Protein AF-A0A5A7PZX2-F1 (afdb_monomer_lite)

InterPro domains:
  IPR003137 PA domain [PF02225] (35-106)
  IPR056858 Vacuolar sorting receptor, thioredoxin-like domain [PF25011] (133-239)

pLDDT: mean 77.25, std 21.32, range [24.25, 95.56]

Radius of gyration: 31.01 Å; chains: 1; bounding box: 91×62×78 Å

Structure (mmCIF, N/CA/C/O backbone):
data_AF-A0A5A7PZX2-F1
#
_entry.id   AF-A0A5A7PZX2-F1
#
loop_
_atom_site.group_PDB
_atom_site.id
_atom_site.type_symbol
_atom_site.label_atom_id
_atom_site.label_alt_id
_atom_site.label_comp_id
_atom_site.label_asym_id
_atom_site.label_entity_id
_atom_site.label_seq_id
_atom_site.pdbx_PDB_ins_code
_atom_site.Cartn_x
_atom_site.Cartn_y
_atom_site.Cartn_z
_atom_site.occupancy
_atom_site.B_iso_or_equiv
_atom_site.auth_seq_id
_atom_site.auth_comp_id
_atom_site.auth_asym_id
_atom_site.auth_atom_id
_atom_site.pdbx_PDB_model_num
ATOM 1 N N . MET A 1 1 ? -73.203 38.432 24.930 1.00 37.66 1 MET A N 1
ATOM 2 C CA . MET A 1 1 ? -72.183 37.990 23.952 1.00 37.66 1 MET A CA 1
ATOM 3 C C . MET A 1 1 ? -71.083 39.036 23.988 1.00 37.66 1 MET A C 1
ATOM 5 O O . MET A 1 1 ? -70.994 39.853 23.085 1.00 37.66 1 MET A O 1
ATOM 9 N N . SER A 1 2 ? -70.371 39.097 25.114 1.00 25.11 2 SER A N 1
ATOM 10 C CA . SER A 1 2 ? -69.568 40.259 25.510 1.00 25.11 2 SER A CA 1
ATOM 11 C C . SER A 1 2 ? -68.975 40.026 26.907 1.00 25.11 2 SER A C 1
ATOM 13 O O . SER A 1 2 ? -69.656 39.471 27.764 1.00 25.11 2 SER A O 1
ATOM 15 N N . GLU A 1 3 ? -67.714 40.423 27.062 1.00 24.25 3 GLU A N 1
ATOM 16 C CA . GLU A 1 3 ? -67.128 41.196 28.175 1.00 24.25 3 GLU A CA 1
ATOM 17 C C . GLU A 1 3 ? -67.447 40.856 29.651 1.00 24.25 3 GLU A C 1
ATOM 19 O O . GLU A 1 3 ? -68.551 41.043 30.145 1.00 24.25 3 GLU A O 1
ATOM 24 N N . LEU A 1 4 ? -66.375 40.443 30.346 1.00 25.72 4 LEU A N 1
ATOM 25 C CA . LEU A 1 4 ? -65.778 41.089 31.533 1.00 25.72 4 LEU A CA 1
ATOM 26 C C . LEU A 1 4 ? -66.684 41.694 32.625 1.00 25.72 4 LEU A C 1
ATOM 28 O O . LEU A 1 4 ? -67.274 42.749 32.427 1.00 25.72 4 LEU A O 1
ATOM 32 N N . GLU A 1 5 ? -66.501 41.203 33.859 1.00 25.52 5 GLU A N 1
ATOM 33 C CA . GLU A 1 5 ? -66.220 42.087 35.003 1.00 25.52 5 GLU A CA 1
ATOM 34 C C . GLU A 1 5 ? -65.327 41.404 36.074 1.00 25.52 5 GLU A C 1
ATOM 36 O O . GLU A 1 5 ? -65.143 40.189 36.067 1.00 25.52 5 GLU A O 1
ATOM 41 N N . SER A 1 6 ? -64.715 42.229 36.934 1.00 27.00 6 SER A N 1
ATOM 42 C CA . SER A 1 6 ? -63.762 41.995 38.055 1.00 27.00 6 SER A CA 1
ATOM 43 C C . SER A 1 6 ? -63.852 40.689 38.888 1.00 27.00 6 SER A C 1
ATOM 45 O O . SER A 1 6 ? -64.931 40.139 39.051 1.00 27.00 6 SER A O 1
ATOM 47 N N . GLY A 1 7 ? -62.813 40.184 39.583 1.00 28.12 7 GLY A N 1
ATOM 48 C CA . GLY A 1 7 ? -61.411 40.620 39.753 1.00 28.12 7 GLY A CA 1
ATOM 49 C C . GLY A 1 7 ? -60.994 40.924 41.213 1.00 28.12 7 GLY A C 1
ATOM 50 O O . GLY A 1 7 ? -61.415 41.949 41.738 1.00 28.12 7 GLY A O 1
ATOM 51 N N . GLN A 1 8 ? -60.105 40.124 41.846 1.00 26.67 8 GLN A N 1
ATOM 52 C CA . GLN A 1 8 ? -59.367 40.528 43.073 1.00 26.67 8 GLN A CA 1
ATOM 53 C C . GLN A 1 8 ? -58.081 39.689 43.380 1.00 26.67 8 GLN A C 1
ATOM 55 O O . GLN A 1 8 ? -58.191 38.525 43.731 1.00 26.67 8 GLN A O 1
ATOM 60 N N . VAL A 1 9 ? -56.883 40.314 43.270 1.00 29.16 9 VAL A N 1
ATOM 61 C CA . VAL A 1 9 ? -55.732 40.353 44.244 1.00 29.16 9 VAL A CA 1
ATOM 62 C C . VAL A 1 9 ? -55.195 39.005 44.838 1.00 29.16 9 VAL A C 1
ATOM 64 O O . VAL A 1 9 ? -55.965 38.267 45.428 1.00 29.16 9 VAL A O 1
ATOM 67 N N . ARG A 1 10 ? -53.891 38.618 44.862 1.00 29.16 10 ARG A N 1
ATOM 68 C CA . ARG A 1 10 ? -52.583 39.342 44.960 1.00 29.16 10 ARG A CA 1
ATOM 69 C C . ARG A 1 10 ? -51.352 38.444 44.635 1.00 29.16 10 ARG A C 1
ATOM 71 O O . ARG A 1 10 ? -51.430 37.244 44.844 1.00 29.16 10 ARG A O 1
ATOM 78 N N . SER A 1 11 ? -50.186 39.082 44.404 1.00 26.56 11 SER A N 1
ATOM 79 C CA . SER A 1 11 ? -48.795 38.602 44.676 1.00 26.56 11 SER A CA 1
ATOM 80 C C . SER A 1 11 ? -48.165 37.523 43.756 1.00 26.56 11 SER A C 1
ATOM 82 O O . SER A 1 11 ? -48.741 36.459 43.601 1.00 26.56 11 SER A O 1
ATOM 84 N N . SER A 1 12 ? -46.943 37.661 43.200 1.00 29.00 12 SER A N 1
ATOM 85 C CA . SER A 1 12 ? -46.009 38.810 43.113 1.00 29.00 12 SER A CA 1
ATOM 86 C C . SER A 1 12 ? -45.053 38.714 41.898 1.00 29.00 12 SER A C 1
ATOM 88 O O . SER A 1 12 ? -44.738 37.633 41.415 1.00 29.00 12 SER A O 1
ATOM 90 N N . LEU A 1 13 ? -44.609 39.894 41.451 1.00 30.62 13 LEU A N 1
ATOM 91 C CA . LEU A 1 13 ? -43.606 40.256 40.424 1.00 30.62 13 LEU A CA 1
ATOM 92 C C . LEU A 1 13 ? -42.159 39.777 40.738 1.00 30.62 13 LEU A C 1
ATOM 94 O O . LEU A 1 13 ? -41.904 39.443 41.888 1.00 30.62 13 LEU A O 1
ATOM 98 N N . PHE A 1 14 ? 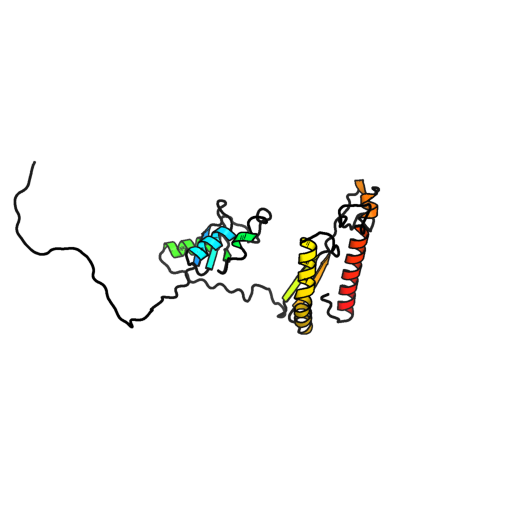-41.121 39.843 39.873 1.00 28.41 14 PHE A N 1
ATOM 99 C CA . PHE A 1 14 ? -40.920 39.846 38.396 1.00 28.41 14 PHE A CA 1
ATOM 100 C C . PHE A 1 14 ? -39.383 39.724 38.123 1.00 28.41 14 PHE A C 1
ATOM 102 O O . PHE A 1 14 ? -38.585 40.131 38.957 1.00 28.41 14 PHE A O 1
ATOM 109 N N . PHE A 1 15 ? -38.992 39.193 36.958 1.00 29.08 15 PHE A N 1
ATOM 110 C CA . PHE A 1 15 ? -37.748 39.390 36.163 1.00 29.08 15 PHE A CA 1
ATOM 111 C C . PHE A 1 15 ? -36.411 39.991 36.720 1.00 29.08 15 PHE A C 1
ATOM 113 O O . PHE A 1 15 ? -36.333 41.160 37.069 1.00 29.08 15 PHE A O 1
ATOM 120 N N . PHE A 1 16 ? -35.330 39.215 36.490 1.00 29.58 16 PHE A N 1
ATOM 121 C CA . PHE A 1 16 ? -34.058 39.529 35.771 1.00 29.58 16 PHE A CA 1
ATOM 122 C C . PHE A 1 16 ? -32.955 40.514 36.283 1.00 29.58 16 PHE A C 1
ATOM 124 O O . PHE A 1 16 ? -33.168 41.704 36.467 1.00 29.58 16 PHE A O 1
ATOM 131 N N . LEU A 1 17 ? -31.715 39.977 36.201 1.00 32.66 17 LEU A N 1
ATOM 132 C CA . LEU A 1 17 ? -30.392 40.569 35.855 1.00 32.66 17 LEU A CA 1
ATOM 133 C C . LEU A 1 17 ? -29.389 41.081 36.923 1.00 32.66 17 LEU A C 1
ATOM 135 O O . LEU A 1 17 ? -29.525 42.149 37.502 1.00 32.66 17 LEU A O 1
ATOM 139 N N . LEU A 1 18 ? -28.265 40.341 36.954 1.00 34.06 18 LEU A N 1
ATOM 140 C CA . LEU A 1 18 ? -26.851 40.755 37.058 1.00 34.06 18 LEU A CA 1
ATOM 141 C C . LEU A 1 18 ? -26.364 41.604 38.250 1.00 34.06 18 LEU A C 1
ATOM 143 O O . LEU A 1 18 ? -26.519 42.822 38.284 1.00 34.06 18 LEU A O 1
ATOM 147 N N . ASN A 1 19 ? -25.475 40.996 39.046 1.00 28.84 19 ASN A N 1
ATOM 148 C CA . ASN A 1 19 ? -24.081 41.459 39.065 1.00 28.84 19 ASN A CA 1
ATOM 149 C C . ASN A 1 19 ? -23.081 40.338 39.404 1.00 28.84 19 ASN A C 1
ATOM 151 O O . ASN A 1 19 ? -23.441 39.311 39.975 1.00 28.84 19 ASN A O 1
ATOM 155 N N . VAL A 1 20 ? -21.835 40.535 38.976 1.00 32.62 20 VAL A N 1
ATOM 156 C CA . VAL A 1 20 ? -20.723 39.567 39.002 1.00 32.62 20 VAL A CA 1
ATOM 157 C C . VAL A 1 20 ? -19.818 39.849 40.212 1.00 32.62 20 VAL A C 1
ATOM 159 O O . VAL A 1 20 ? -19.733 41.007 40.609 1.00 32.62 20 VAL A O 1
ATOM 162 N N . ILE A 1 21 ? -19.113 38.827 40.738 1.00 34.25 21 ILE A N 1
ATOM 163 C CA . ILE A 1 21 ? -17.643 38.784 41.009 1.00 34.25 21 ILE A CA 1
ATOM 164 C C . ILE A 1 21 ? -17.283 37.738 42.097 1.00 34.25 21 ILE A C 1
ATOM 166 O O . ILE A 1 21 ? -17.541 37.974 43.267 1.00 34.25 21 ILE A O 1
ATOM 170 N N . THR A 1 22 ? -16.639 36.629 41.663 1.00 30.77 22 THR A N 1
ATOM 171 C CA . THR A 1 22 ? -15.593 35.783 42.337 1.00 30.77 22 THR A CA 1
ATOM 172 C C . THR A 1 22 ? -15.823 35.247 43.770 1.00 30.77 22 THR A C 1
ATOM 174 O O . THR A 1 22 ? -16.344 35.961 44.607 1.00 30.77 22 THR A O 1
ATOM 177 N N . LEU A 1 23 ? -15.364 34.082 44.248 1.00 29.94 23 LEU A N 1
ATOM 178 C CA . LEU A 1 23 ? -14.567 32.905 43.815 1.00 29.94 23 LEU A CA 1
ATOM 179 C C . LEU A 1 23 ? -14.764 31.844 44.958 1.00 29.94 23 LEU A C 1
ATOM 181 O O . LEU A 1 23 ? -15.243 32.223 46.024 1.00 29.94 23 LEU A O 1
ATOM 185 N N . TRP A 1 24 ? -14.455 30.540 44.902 1.00 27.14 24 TRP A N 1
ATOM 186 C CA . TRP A 1 24 ? -13.773 29.664 43.932 1.00 27.14 24 TRP A CA 1
ATOM 187 C C . TRP A 1 24 ? -14.418 28.246 43.972 1.00 27.14 24 TRP A C 1
ATOM 189 O O . TRP A 1 24 ? -15.634 28.144 44.070 1.00 27.14 24 TRP A O 1
ATOM 199 N N . GLU A 1 25 ? -13.613 27.179 43.869 1.00 33.69 25 GLU A N 1
ATOM 200 C CA . GLU A 1 25 ? -13.851 25.775 44.278 1.00 33.69 25 GLU A CA 1
ATOM 201 C C . GLU A 1 25 ? -15.304 25.248 44.339 1.00 33.69 25 GLU A C 1
ATOM 203 O O . GLU A 1 25 ? -15.881 25.042 45.406 1.00 33.69 25 GLU A O 1
ATOM 208 N N . ALA A 1 26 ? -15.846 24.876 43.176 1.00 33.03 26 ALA A N 1
ATOM 209 C CA . ALA A 1 26 ? -16.931 23.900 43.083 1.00 33.03 26 ALA A CA 1
ATOM 210 C C . ALA A 1 26 ? -16.746 23.006 41.845 1.00 33.03 26 ALA A C 1
ATOM 212 O O . ALA A 1 26 ? -17.089 23.389 40.731 1.00 33.03 26 ALA A O 1
ATOM 213 N N . ASN A 1 27 ? -16.158 21.828 42.074 1.00 33.06 27 ASN A N 1
ATOM 214 C CA . ASN A 1 27 ? -16.134 20.625 41.233 1.00 33.06 27 ASN A CA 1
ATOM 215 C C . ASN A 1 27 ? -16.501 20.772 39.744 1.00 33.06 27 ASN A C 1
ATOM 217 O O . ASN A 1 27 ? -17.670 20.743 39.358 1.00 33.06 27 ASN A O 1
ATOM 221 N N . PHE A 1 28 ? -15.466 20.718 38.902 1.00 34.22 28 PHE A N 1
ATOM 222 C CA . PHE A 1 28 ? -15.562 20.293 37.506 1.00 34.22 28 PHE A CA 1
ATOM 223 C C . PHE A 1 28 ? -16.027 18.819 37.441 1.00 34.22 28 PHE A C 1
ATOM 225 O O . PHE A 1 28 ? -15.230 17.909 37.213 1.00 34.22 28 PHE A O 1
ATOM 232 N N . LEU A 1 29 ? -17.329 18.558 37.615 1.00 33.66 29 LEU A N 1
ATOM 233 C CA . LEU A 1 29 ? -17.936 17.323 37.111 1.00 33.66 29 LEU A CA 1
ATOM 234 C C . LEU A 1 29 ? -18.083 17.459 35.591 1.00 33.66 29 LEU A C 1
ATOM 236 O O . LEU A 1 29 ? -19.166 17.667 35.046 1.00 33.66 29 LEU A O 1
ATOM 240 N N . CYS A 1 30 ? -16.945 17.367 34.903 1.00 34.25 30 CYS A N 1
ATOM 241 C CA . CYS A 1 30 ? -16.930 17.116 33.475 1.00 34.25 30 CYS A CA 1
ATOM 242 C C . CYS A 1 30 ? -17.472 15.696 33.286 1.00 34.25 30 CYS A C 1
ATOM 244 O O . CYS A 1 30 ? -16.754 14.718 33.505 1.00 34.25 30 CYS A O 1
ATOM 246 N N . PHE A 1 31 ? -18.760 15.570 32.962 1.00 35.12 31 PHE A N 1
ATOM 247 C CA . PHE A 1 31 ? -19.332 14.293 32.559 1.00 35.12 31 PHE A CA 1
ATOM 248 C C . PHE A 1 31 ? -18.652 13.874 31.252 1.00 35.12 31 PHE A C 1
ATOM 250 O O . PHE A 1 31 ? -18.997 14.365 30.181 1.00 35.12 31 PHE A O 1
ATOM 257 N N . LEU A 1 32 ? -17.665 12.980 31.358 1.00 43.47 32 LEU A N 1
ATOM 258 C CA . LEU A 1 32 ? -16.959 12.352 30.238 1.00 43.47 32 LEU A CA 1
ATOM 259 C C . LEU A 1 32 ? -17.880 11.350 29.521 1.00 43.47 32 LEU A C 1
ATOM 261 O O . LEU A 1 32 ? -17.627 10.146 29.504 1.00 43.47 32 LEU A O 1
ATOM 265 N N . VAL A 1 33 ? -18.978 11.845 28.948 1.00 56.38 33 VAL A N 1
ATOM 266 C CA . VAL A 1 33 ? -19.788 11.081 28.001 1.00 56.38 33 VAL A CA 1
ATOM 267 C C . VAL A 1 33 ? -19.120 11.227 26.640 1.00 56.38 33 VAL A C 1
ATOM 269 O O . VAL A 1 33 ? -19.240 12.249 25.971 1.00 56.38 33 VAL A O 1
ATOM 272 N N . ASN A 1 34 ? -18.368 10.202 26.248 1.00 76.62 34 ASN A N 1
ATOM 273 C CA . ASN A 1 34 ? -17.796 10.106 24.910 1.00 76.62 34 ASN A CA 1
ATOM 274 C C . ASN A 1 34 ? -18.919 9.779 23.915 1.00 76.62 34 ASN A C 1
ATOM 276 O O . ASN A 1 34 ? -19.184 8.612 23.633 1.00 76.62 34 ASN A O 1
ATOM 280 N N . GLU A 1 35 ? -19.612 10.803 23.419 1.00 88.12 35 GLU A N 1
ATOM 281 C CA . GLU A 1 35 ? -20.719 10.635 22.475 1.00 88.12 35 GLU A CA 1
ATOM 282 C C . GLU A 1 35 ? -20.211 10.252 21.077 1.00 88.12 35 GLU A C 1
ATOM 284 O O . GLU A 1 35 ? -19.272 10.851 20.546 1.00 88.12 35 GLU A O 1
ATOM 289 N N . PHE A 1 36 ? -20.827 9.233 20.473 1.00 91.94 36 PHE A N 1
ATOM 290 C CA . PHE A 1 36 ? -20.499 8.766 19.125 1.00 91.94 36 PHE A CA 1
ATOM 291 C C . PHE A 1 36 ? -21.529 9.307 18.129 1.00 91.94 36 PHE A C 1
ATOM 293 O O . PHE A 1 36 ? -22.734 9.146 18.322 1.00 91.94 36 PHE A O 1
ATOM 300 N N . ALA A 1 37 ? -21.064 9.901 17.031 1.00 92.62 37 ALA A N 1
ATOM 301 C CA . ALA A 1 37 ? -21.937 10.370 15.962 1.00 92.62 37 ALA A CA 1
ATOM 302 C C . ALA A 1 37 ? -22.328 9.206 15.036 1.00 92.62 37 ALA A C 1
ATOM 304 O O . ALA A 1 37 ? -21.461 8.617 14.394 1.00 92.62 37 ALA A O 1
ATOM 305 N N . LEU A 1 38 ? -23.624 8.901 14.925 1.00 92.44 38 LEU A N 1
ATOM 306 C CA . LEU A 1 38 ? -24.160 7.977 13.919 1.00 92.44 38 LEU A CA 1
ATOM 307 C C . LEU A 1 38 ? -24.706 8.776 12.730 1.00 92.44 38 LEU A C 1
ATOM 309 O O . LEU A 1 38 ? -25.660 9.536 12.884 1.00 92.44 38 LEU A O 1
ATOM 313 N N . ILE A 1 39 ? -24.103 8.614 11.552 1.00 91.44 39 ILE A N 1
ATOM 314 C CA . ILE A 1 39 ? -24.413 9.390 10.340 1.00 91.44 39 ILE A CA 1
ATOM 315 C C . ILE A 1 39 ? -24.658 8.431 9.170 1.00 91.44 39 ILE A C 1
ATOM 317 O O . ILE A 1 39 ? -23.989 7.413 9.061 1.00 91.44 39 ILE A O 1
ATOM 321 N N . ASP A 1 40 ? -25.592 8.738 8.272 1.00 90.19 40 ASP A N 1
ATOM 322 C CA . ASP A 1 40 ? -25.826 7.914 7.080 1.00 90.19 40 ASP A CA 1
ATOM 323 C C . ASP A 1 40 ? -24.822 8.194 5.951 1.00 90.19 40 ASP A C 1
ATOM 325 O O . ASP A 1 40 ? -24.361 9.326 5.749 1.00 90.19 40 ASP A O 1
ATOM 329 N N . ARG A 1 41 ? -24.500 7.150 5.179 1.00 84.25 41 ARG A N 1
ATOM 330 C CA . ARG A 1 41 ? -23.532 7.185 4.072 1.00 84.25 41 ARG A CA 1
ATOM 331 C C . ARG A 1 41 ? -23.894 8.172 2.960 1.00 84.25 41 ARG A C 1
ATOM 333 O O . ARG A 1 41 ? -22.962 8.619 2.307 1.00 84.25 41 ARG A O 1
ATOM 340 N N . SER A 1 42 ? -25.178 8.534 2.818 1.00 76.44 42 SER A N 1
ATOM 341 C CA . SER A 1 42 ? -25.826 9.301 1.728 1.00 76.44 42 SER A CA 1
ATOM 342 C C . SER A 1 42 ? -24.912 10.098 0.783 1.00 76.44 42 SER A C 1
ATOM 344 O O . SER A 1 42 ? -24.014 10.830 1.213 1.00 76.44 42 SER A O 1
ATOM 346 N N . ALA A 1 43 ? -25.224 10.007 -0.515 1.00 66.50 43 ALA A N 1
ATOM 347 C CA . ALA A 1 43 ? -24.446 10.522 -1.649 1.00 66.50 43 ALA A CA 1
ATOM 348 C C . ALA A 1 43 ? -24.166 12.044 -1.664 1.00 66.50 43 ALA A C 1
ATOM 350 O O . ALA A 1 43 ? -23.501 12.534 -2.572 1.00 66.50 43 ALA A O 1
ATOM 351 N N . ASP A 1 44 ? -24.652 12.794 -0.676 1.00 70.44 44 ASP A N 1
ATOM 352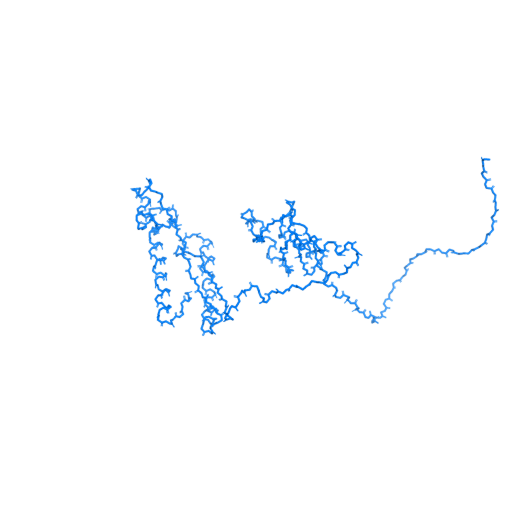 C CA . ASP A 1 44 ? -24.556 14.253 -0.598 1.00 70.44 44 ASP A CA 1
ATOM 353 C C . ASP A 1 44 ? -23.200 14.754 -0.058 1.00 70.44 44 ASP A C 1
ATOM 355 O O . ASP A 1 44 ? -22.876 15.933 -0.208 1.00 70.44 44 ASP A O 1
ATOM 359 N N . CYS A 1 45 ? -22.406 13.902 0.610 1.00 75.50 45 CYS A N 1
ATOM 360 C CA . CYS A 1 45 ? -21.089 14.289 1.134 1.00 75.50 45 CYS A CA 1
ATOM 361 C C . CYS A 1 45 ? -20.120 13.116 1.380 1.00 75.50 45 CYS A C 1
ATOM 363 O O . CYS A 1 45 ? -20.525 12.001 1.697 1.00 75.50 45 CYS A O 1
ATOM 365 N N . TYR A 1 46 ? -18.816 13.396 1.283 1.00 78.56 46 TYR A N 1
ATOM 366 C CA . TYR A 1 46 ? -17.727 12.420 1.440 1.00 78.56 46 TYR A CA 1
ATOM 367 C C . TYR A 1 46 ? -17.534 11.944 2.890 1.00 78.56 46 TYR A C 1
ATOM 369 O O . TYR A 1 46 ? -17.761 12.702 3.837 1.00 78.56 46 TYR A O 1
ATOM 377 N N . PHE A 1 47 ? -17.023 10.720 3.072 1.00 81.94 47 PHE A N 1
ATOM 378 C CA . PHE A 1 47 ? -16.769 10.120 4.391 1.00 81.94 47 PHE A CA 1
ATOM 379 C C . PHE A 1 47 ? -15.867 10.995 5.281 1.00 81.94 47 PHE A C 1
ATOM 381 O O . PHE A 1 47 ? -16.214 11.306 6.422 1.00 81.94 47 PHE A O 1
ATOM 388 N N . THR A 1 48 ? -14.742 11.465 4.738 1.00 82.75 48 THR A N 1
ATOM 389 C CA . THR A 1 48 ? -13.773 12.321 5.447 1.00 82.75 48 THR A CA 1
ATOM 390 C C . THR A 1 48 ? -14.380 13.657 5.887 1.00 82.75 48 THR A C 1
ATOM 392 O O . THR A 1 48 ? -14.079 14.148 6.974 1.00 82.75 48 THR A O 1
ATOM 395 N N . LEU A 1 49 ? -15.305 14.219 5.102 1.00 85.06 49 LEU A N 1
ATOM 396 C CA . LEU A 1 49 ? -16.034 15.436 5.462 1.00 85.06 49 LEU A CA 1
ATOM 397 C C . LEU A 1 49 ? -17.057 15.183 6.585 1.00 85.06 49 LEU A C 1
ATOM 399 O O . LEU A 1 49 ? -17.184 16.019 7.481 1.00 85.06 49 LEU A O 1
ATOM 403 N N . LYS A 1 50 ? -17.748 14.031 6.583 1.00 87.62 50 LYS A N 1
ATOM 404 C CA . LYS A 1 50 ? -18.627 13.615 7.695 1.00 87.62 50 LYS A CA 1
ATOM 405 C C . LYS A 1 50 ? -17.815 13.491 8.995 1.00 87.62 50 LYS A C 1
ATOM 407 O O . LYS A 1 50 ? -18.206 14.076 10.004 1.00 87.62 50 LYS A O 1
ATOM 412 N N . ALA A 1 51 ? -16.654 12.828 8.953 1.00 88.88 51 ALA A N 1
ATOM 413 C CA . ALA A 1 51 ? -15.755 12.675 10.101 1.00 88.88 51 ALA A CA 1
ATOM 414 C C . ALA A 1 51 ? -15.203 14.017 10.619 1.00 88.88 51 ALA A C 1
ATOM 416 O O . ALA A 1 51 ? -15.282 14.299 11.815 1.00 88.88 51 ALA A O 1
ATOM 417 N N . TRP A 1 52 ? -14.735 14.895 9.726 1.00 88.94 52 TRP A N 1
ATOM 418 C CA . TRP A 1 52 ? -14.281 16.242 10.085 1.00 88.94 52 TRP A CA 1
ATOM 419 C C . TRP A 1 52 ? -15.379 17.079 10.760 1.00 88.94 52 TRP A C 1
ATOM 421 O O . TRP A 1 52 ? -15.133 17.751 11.763 1.00 88.94 52 TRP A O 1
ATOM 431 N N . ASN A 1 53 ? -16.610 17.023 10.245 1.00 89.31 53 ASN A N 1
ATOM 432 C CA . ASN A 1 53 ? -17.736 17.749 10.829 1.00 89.31 53 ASN A CA 1
ATOM 433 C C . ASN A 1 53 ? -18.163 17.165 12.186 1.00 89.31 53 ASN A C 1
ATOM 435 O O . ASN A 1 53 ? -18.425 17.937 13.106 1.00 89.31 53 ASN A O 1
ATOM 439 N N . ALA A 1 54 ? -18.169 15.836 12.345 1.00 90.69 54 ALA A N 1
ATOM 440 C CA . ALA A 1 54 ? -18.440 15.178 13.626 1.00 90.69 54 ALA A CA 1
ATOM 441 C C . ALA A 1 54 ? -17.397 15.554 14.695 1.00 90.69 54 ALA A C 1
ATOM 443 O O . ALA A 1 54 ? -17.761 15.926 15.810 1.00 90.69 54 ALA A O 1
ATOM 444 N N . GLN A 1 55 ? -16.110 15.570 14.333 1.00 92.56 55 GLN A N 1
ATOM 445 C CA . GLN A 1 55 ? -15.026 16.023 15.209 1.00 92.56 55 GLN A CA 1
ATOM 446 C C . GLN A 1 55 ? -15.202 17.486 15.633 1.00 92.56 55 GLN A C 1
ATOM 448 O O . GLN A 1 55 ? -15.066 17.818 16.808 1.00 92.56 55 GLN A O 1
ATOM 453 N N . ARG A 1 56 ? -15.556 18.377 14.695 1.00 90.69 56 ARG A N 1
ATOM 454 C CA . ARG A 1 56 ? -15.835 19.791 15.004 1.00 90.69 56 ARG A CA 1
ATOM 455 C C . ARG A 1 56 ? -17.092 20.002 15.850 1.00 90.69 56 ARG A C 1
ATOM 457 O O . ARG A 1 56 ? -17.191 21.039 16.499 1.00 90.69 56 ARG A O 1
ATOM 464 N N . ALA A 1 57 ? -18.021 19.048 15.849 1.00 91.06 57 ALA A N 1
ATOM 465 C CA . ALA A 1 57 ? -19.185 19.025 16.732 1.00 91.06 57 ALA A CA 1
ATOM 466 C C . ALA A 1 57 ? -18.881 18.447 18.131 1.00 91.06 57 ALA A C 1
ATOM 468 O O . ALA A 1 57 ? -19.749 18.495 18.996 1.00 91.06 57 ALA A O 1
ATOM 469 N N . GLY A 1 58 ? -17.665 17.936 18.370 1.00 91.19 58 GLY A N 1
ATOM 470 C CA . GLY A 1 58 ? -17.244 17.378 19.658 1.00 91.19 58 GLY A CA 1
ATOM 471 C C . GLY A 1 58 ? -17.505 15.879 19.837 1.00 91.19 58 GLY A C 1
ATOM 472 O O . GLY A 1 58 ? -17.353 15.381 20.949 1.00 91.19 58 GLY A O 1
ATOM 473 N N . ALA A 1 59 ? -17.873 15.150 18.776 1.00 93.19 59 ALA A N 1
ATOM 474 C CA . ALA A 1 59 ? -18.044 13.700 18.851 1.00 93.19 59 ALA A CA 1
ATOM 475 C C . ALA A 1 59 ? -16.708 12.998 19.153 1.00 93.19 59 ALA A C 1
ATOM 477 O O . ALA A 1 59 ? -15.677 13.341 18.576 1.00 93.19 59 ALA A O 1
ATOM 478 N N . ALA A 1 60 ? -16.734 11.980 20.013 1.00 92.94 60 ALA A N 1
ATOM 479 C CA . ALA A 1 60 ? -15.556 11.191 20.375 1.00 92.94 60 ALA A CA 1
ATOM 480 C C . ALA A 1 60 ? -15.175 10.155 19.300 1.00 92.94 60 ALA A C 1
ATOM 482 O O . ALA A 1 60 ? -14.010 9.782 19.192 1.00 92.94 60 ALA A O 1
ATOM 483 N N . ALA A 1 61 ? -16.151 9.698 18.511 1.00 92.38 61 ALA A N 1
ATOM 484 C CA . ALA A 1 61 ? -15.980 8.827 17.348 1.00 92.38 61 ALA A CA 1
ATOM 485 C C . ALA A 1 61 ? -17.151 9.014 16.366 1.00 92.38 61 ALA A C 1
ATOM 487 O O . ALA A 1 61 ? -18.199 9.555 16.732 1.00 92.38 61 ALA A O 1
ATOM 488 N N . ILE A 1 62 ? -16.994 8.540 15.128 1.00 92.69 62 ILE A N 1
ATOM 489 C CA . ILE A 1 62 ? -18.046 8.528 14.103 1.00 92.69 62 ILE A CA 1
ATOM 490 C C . ILE A 1 62 ? -18.283 7.113 13.562 1.00 92.69 62 ILE A C 1
ATOM 492 O O . ILE A 1 62 ? -17.357 6.397 13.178 1.00 92.69 62 ILE A O 1
ATOM 496 N N . LEU A 1 63 ? -19.560 6.745 13.485 1.00 92.81 63 LEU A N 1
ATOM 497 C CA . LEU A 1 63 ? -20.065 5.573 12.787 1.00 92.81 63 LEU A CA 1
ATOM 498 C C . LEU A 1 63 ? -20.845 6.045 11.562 1.00 92.81 63 LEU A C 1
ATOM 500 O O . LEU A 1 63 ? -21.861 6.730 11.696 1.00 92.81 63 LEU A O 1
ATOM 504 N N . VAL A 1 64 ? -20.393 5.669 10.371 1.00 91.88 64 VAL A N 1
ATOM 505 C CA . VAL A 1 64 ? -21.140 5.909 9.135 1.00 91.88 64 VAL A CA 1
ATOM 506 C C . VAL A 1 64 ? -21.924 4.648 8.801 1.00 91.88 64 VAL A C 1
ATOM 508 O O . VAL A 1 64 ? -21.330 3.606 8.548 1.00 91.88 64 VAL A O 1
ATOM 511 N N . ALA A 1 65 ? -23.251 4.717 8.833 1.00 91.69 65 ALA A N 1
ATOM 512 C CA . ALA A 1 65 ? -24.118 3.612 8.450 1.00 91.69 65 ALA A CA 1
ATOM 513 C C . ALA A 1 65 ? -24.299 3.572 6.933 1.00 91.69 65 ALA A C 1
ATOM 515 O O . ALA A 1 65 ? -24.651 4.580 6.320 1.00 91.69 65 ALA A O 1
ATOM 516 N N . ASP A 1 66 ? -24.069 2.405 6.337 1.00 88.88 66 ASP A N 1
ATOM 517 C CA . ASP A 1 66 ? -24.298 2.194 4.913 1.00 88.88 66 ASP A CA 1
ATOM 518 C C . ASP A 1 66 ? -25.774 2.410 4.534 1.00 88.88 66 ASP A C 1
ATOM 520 O O . ASP A 1 66 ? -26.680 2.035 5.284 1.00 88.88 66 ASP A O 1
ATOM 524 N N . ASP A 1 67 ? -26.025 3.008 3.368 1.00 86.69 67 ASP A N 1
ATOM 525 C CA . ASP A 1 67 ? -27.371 3.174 2.818 1.00 86.69 67 ASP A CA 1
ATOM 526 C C . ASP A 1 67 ? -27.820 1.946 2.002 1.00 86.69 67 ASP A C 1
ATOM 528 O O . ASP A 1 67 ? -29.016 1.784 1.730 1.00 86.69 67 ASP A O 1
ATOM 532 N N . ARG A 1 68 ? -26.890 1.033 1.688 1.00 85.69 68 ARG A N 1
ATOM 533 C CA . ARG A 1 68 ? -27.099 -0.172 0.875 1.00 85.69 68 ARG A CA 1
ATOM 534 C C . ARG A 1 68 ? -26.861 -1.459 1.663 1.00 85.69 68 ARG A C 1
ATOM 536 O O . ARG A 1 68 ? -26.141 -1.502 2.656 1.00 85.69 68 ARG A O 1
ATOM 543 N N . VAL A 1 69 ? -27.475 -2.541 1.186 1.00 86.81 69 VAL A N 1
ATOM 544 C CA . VAL A 1 69 ? -27.222 -3.909 1.665 1.00 86.81 69 VAL A CA 1
ATOM 545 C C . VAL A 1 69 ? -26.110 -4.506 0.802 1.00 86.81 69 VAL A C 1
ATOM 547 O O . VAL A 1 69 ? -26.367 -5.226 -0.161 1.00 86.81 69 VAL A O 1
ATOM 550 N N . GLU A 1 70 ? -24.867 -4.142 1.112 1.00 81.19 70 GLU A N 1
ATOM 551 C CA . GLU A 1 70 ? -23.661 -4.604 0.415 1.00 81.19 70 GLU A CA 1
ATOM 552 C C . GLU A 1 70 ? -22.559 -5.030 1.412 1.00 81.19 70 GLU A C 1
ATOM 554 O O . GLU A 1 70 ? -22.621 -4.686 2.599 1.00 81.19 70 GLU A O 1
ATOM 559 N N . PRO A 1 71 ? -21.562 -5.836 0.991 1.00 82.12 71 PRO A N 1
ATOM 560 C CA . PRO A 1 71 ? -20.356 -6.053 1.784 1.00 82.12 71 PRO A CA 1
ATOM 561 C C . PRO A 1 71 ? -19.669 -4.717 2.089 1.00 82.12 71 PRO A C 1
ATOM 563 O O . PRO A 1 71 ? -19.665 -3.826 1.245 1.00 82.12 71 PRO A O 1
ATOM 566 N N . LEU A 1 72 ? -19.056 -4.590 3.271 1.00 77.25 72 LEU A N 1
ATOM 567 C CA . LEU A 1 72 ? -18.306 -3.383 3.631 1.00 77.25 72 LEU A CA 1
ATOM 568 C C . LEU A 1 72 ? -17.184 -3.145 2.614 1.00 77.25 72 LEU A C 1
ATOM 570 O O . LEU A 1 72 ? -16.305 -3.994 2.456 1.00 77.25 72 LEU A O 1
ATOM 574 N N . ILE A 1 73 ? -17.223 -1.992 1.952 1.00 71.31 73 ILE A N 1
ATOM 575 C CA . ILE A 1 73 ? -16.168 -1.534 1.048 1.00 71.31 73 ILE A CA 1
ATOM 576 C C . ILE A 1 73 ? -15.114 -0.722 1.810 1.00 71.31 73 ILE A C 1
ATOM 578 O O . ILE A 1 73 ? -15.363 -0.220 2.909 1.00 71.31 73 ILE A O 1
ATOM 582 N N . THR A 1 74 ? -13.932 -0.561 1.216 1.00 61.06 74 THR A N 1
ATOM 583 C CA . THR A 1 74 ? -12.933 0.397 1.701 1.00 61.06 74 THR A CA 1
ATOM 584 C C . THR A 1 74 ? -13.488 1.818 1.624 1.00 61.06 74 THR A C 1
ATOM 586 O O . THR A 1 74 ? -14.147 2.186 0.655 1.00 61.06 74 THR A O 1
ATOM 589 N N . MET A 1 75 ? -13.198 2.636 2.637 1.00 58.50 75 MET A N 1
ATOM 590 C CA . MET A 1 75 ? -13.682 4.024 2.765 1.00 58.50 75 MET A CA 1
ATOM 591 C C . MET A 1 75 ? -12.916 5.017 1.865 1.00 58.50 75 MET A C 1
ATOM 593 O O . MET A 1 75 ? -12.847 6.199 2.181 1.00 58.50 75 MET A O 1
ATOM 597 N N . ASP A 1 76 ? -12.308 4.501 0.797 1.00 54.88 76 ASP A N 1
ATOM 598 C CA . ASP A 1 76 ? -11.444 5.183 -0.163 1.00 54.88 76 ASP A CA 1
ATOM 599 C C . ASP A 1 76 ? -11.964 4.826 -1.560 1.00 54.88 76 ASP A C 1
ATOM 601 O O . ASP A 1 76 ? -11.856 3.673 -2.000 1.00 54.88 76 ASP A O 1
ATOM 605 N N . THR A 1 77 ? -12.615 5.786 -2.220 1.00 52.38 77 THR A N 1
ATOM 606 C CA . THR A 1 77 ? -13.031 5.675 -3.623 1.00 52.38 77 THR A CA 1
ATOM 607 C C . THR A 1 77 ? -12.154 6.567 -4.512 1.00 52.38 77 THR A C 1
ATOM 609 O O . THR A 1 77 ? -11.820 7.687 -4.134 1.00 52.38 77 THR A O 1
ATOM 612 N N . PRO A 1 78 ? -11.760 6.123 -5.721 1.00 47.00 78 PRO A N 1
ATOM 613 C CA . PRO A 1 78 ? -10.694 6.775 -6.494 1.00 47.00 78 PRO A CA 1
ATOM 614 C C . PRO A 1 78 ? -11.017 8.187 -7.024 1.00 47.00 78 PRO A C 1
ATOM 616 O O . PRO A 1 78 ? -10.131 8.849 -7.561 1.00 47.00 78 PRO A O 1
ATOM 619 N N . GLU A 1 79 ? -12.250 8.674 -6.863 1.00 52.53 79 GLU A N 1
ATOM 620 C CA . GLU A 1 79 ? -12.641 10.066 -7.147 1.00 52.53 79 GLU A CA 1
ATOM 621 C C . GLU A 1 79 ? -12.167 11.048 -6.048 1.00 52.53 79 GLU A C 1
ATOM 623 O O . GLU A 1 79 ? -12.272 12.265 -6.200 1.00 52.53 79 GLU A O 1
ATOM 628 N N . GLU A 1 80 ? -11.620 10.542 -4.938 1.00 52.31 80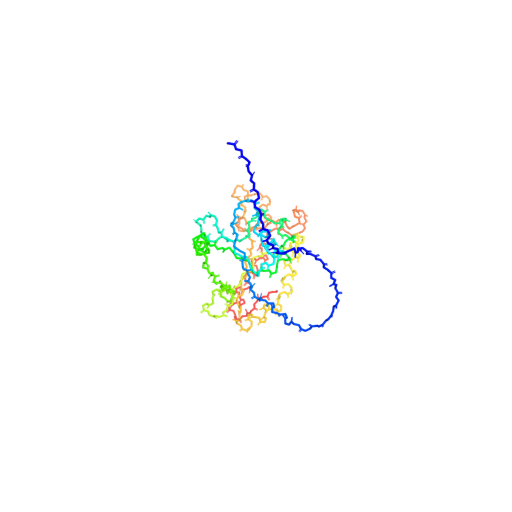 GLU A N 1
ATOM 629 C CA . GLU A 1 80 ? -11.342 11.306 -3.718 1.00 52.31 80 GLU A CA 1
ATOM 630 C C . GLU A 1 80 ? -9.917 11.895 -3.612 1.00 52.31 80 GLU A C 1
ATOM 632 O O . GLU A 1 80 ? -9.660 12.706 -2.714 1.00 52.31 80 GLU A O 1
ATOM 637 N N . ALA A 1 81 ? -8.994 11.535 -4.513 1.00 49.06 81 ALA A N 1
ATOM 638 C CA . ALA A 1 81 ? -7.550 11.783 -4.361 1.00 49.06 81 ALA A CA 1
ATOM 639 C C . ALA A 1 81 ? -7.158 13.261 -4.117 1.00 49.06 81 ALA A C 1
ATOM 641 O O . ALA A 1 81 ? -6.311 13.548 -3.267 1.00 49.06 81 ALA A O 1
ATOM 642 N N . ASP A 1 82 ? -7.792 14.217 -4.806 1.00 50.66 82 ASP A N 1
ATOM 643 C CA . ASP A 1 82 ? -7.492 15.651 -4.638 1.00 50.66 82 ASP A CA 1
ATOM 644 C C . ASP A 1 82 ? -8.103 16.248 -3.352 1.00 50.66 82 ASP A C 1
ATOM 646 O O . ASP A 1 82 ? -7.569 17.206 -2.779 1.00 50.66 82 ASP A O 1
ATOM 650 N N . ALA A 1 83 ? -9.216 15.686 -2.865 1.00 50.41 83 ALA A N 1
ATOM 651 C CA . ALA A 1 83 ? -9.966 16.201 -1.716 1.00 50.41 83 ALA A CA 1
ATOM 652 C C . ALA A 1 83 ? -9.523 15.594 -0.371 1.00 50.41 83 ALA A C 1
ATOM 654 O O . ALA A 1 83 ? -9.575 16.282 0.655 1.00 50.41 83 ALA A O 1
ATOM 655 N N . GLN A 1 84 ? -9.049 14.341 -0.364 1.00 52.19 84 GLN A N 1
ATOM 656 C CA . GLN A 1 84 ? -8.560 13.639 0.832 1.00 52.19 84 GLN A CA 1
ATOM 657 C C . GLN A 1 84 ? -7.471 14.430 1.573 1.00 52.19 84 GLN A C 1
ATOM 659 O O . GLN A 1 84 ? -7.523 14.552 2.800 1.00 52.19 84 GLN A O 1
ATOM 664 N N . SER A 1 85 ? -6.529 15.026 0.833 1.00 54.72 85 SER A N 1
ATOM 665 C CA . SER A 1 85 ? -5.321 15.667 1.380 1.00 54.72 85 SER A CA 1
ATOM 666 C C . SER A 1 85 ? -5.577 16.704 2.486 1.00 54.72 85 SER A C 1
ATOM 668 O O . SER A 1 85 ? -4.788 16.800 3.425 1.00 54.72 85 SER A O 1
ATOM 670 N N . LYS A 1 86 ? -6.682 17.461 2.420 1.00 61.88 86 LYS A N 1
ATOM 671 C CA . LYS A 1 86 ? -6.972 18.567 3.356 1.00 61.88 86 LYS A CA 1
ATOM 672 C C . LYS A 1 86 ? -7.618 18.124 4.669 1.00 61.88 86 LYS A C 1
ATOM 674 O O . LYS A 1 86 ? -7.398 18.764 5.699 1.00 61.88 86 LYS A O 1
ATOM 679 N N . TYR A 1 87 ? -8.424 17.064 4.636 1.00 63.94 87 TYR A N 1
ATOM 680 C CA . TYR A 1 87 ? -9.190 16.609 5.801 1.00 63.94 87 TYR A CA 1
ATOM 681 C C . TYR A 1 87 ? -8.514 15.438 6.514 1.00 63.94 87 TYR A C 1
ATOM 683 O O . TYR A 1 87 ? -8.427 15.460 7.738 1.00 63.94 87 TYR A O 1
ATOM 691 N N . VAL A 1 88 ? -7.981 14.458 5.771 1.00 67.75 88 VAL A N 1
ATOM 692 C CA . VAL A 1 88 ? -7.433 13.209 6.336 1.00 67.75 88 VAL A CA 1
ATOM 693 C C . VAL A 1 88 ? -6.314 13.472 7.347 1.00 67.75 88 VAL A C 1
ATOM 695 O O . VAL A 1 88 ? -6.301 12.858 8.406 1.00 67.75 88 VAL A O 1
ATOM 698 N N . GLN A 1 89 ? -5.431 14.442 7.084 1.00 70.75 89 GLN A N 1
ATOM 699 C CA . GLN A 1 89 ? -4.322 14.787 7.987 1.00 70.75 89 GLN A CA 1
ATOM 700 C C . GLN A 1 89 ? -4.763 15.388 9.337 1.00 70.75 89 GLN A C 1
ATOM 702 O O . GLN A 1 89 ? -3.961 15.438 10.264 1.00 70.75 89 GLN A O 1
ATOM 707 N N . ASN A 1 90 ? -6.009 15.863 9.449 1.00 79.88 90 ASN A N 1
ATOM 708 C CA . ASN A 1 90 ? -6.510 16.605 10.611 1.00 79.88 90 ASN A CA 1
ATOM 709 C C . ASN A 1 90 ? -7.632 15.872 11.375 1.00 79.88 90 ASN A C 1
ATOM 711 O O . ASN A 1 90 ? -8.145 16.402 12.365 1.00 79.88 90 ASN A O 1
ATOM 715 N N . ILE A 1 91 ? -8.036 14.675 10.935 1.00 84.81 91 ILE A N 1
ATOM 716 C CA . ILE A 1 91 ? -9.021 13.843 11.639 1.00 84.81 91 ILE A CA 1
ATOM 717 C C . ILE A 1 91 ? -8.290 13.017 12.705 1.00 84.81 91 ILE A C 1
ATOM 719 O O . ILE A 1 91 ? -7.412 12.219 12.392 1.00 84.81 91 ILE A O 1
ATOM 723 N N . SER A 1 92 ? -8.662 13.216 13.967 1.00 88.25 92 SER A N 1
ATOM 724 C CA . SER A 1 92 ? -8.136 12.513 15.141 1.00 88.25 92 SER A CA 1
ATOM 725 C C . SER A 1 92 ? -9.150 11.570 15.795 1.00 88.25 92 SER A C 1
ATOM 727 O O . SER A 1 92 ? -8.762 10.774 16.650 1.00 88.25 92 SER A O 1
ATOM 729 N N . ILE A 1 93 ? -10.433 11.638 15.416 1.00 90.69 93 ILE A N 1
ATOM 730 C CA . ILE A 1 93 ? -11.475 10.761 15.969 1.00 90.69 93 ILE A CA 1
ATOM 731 C C . ILE A 1 93 ? -11.542 9.411 15.228 1.00 90.69 93 ILE A C 1
ATOM 733 O O . ILE A 1 93 ? -11.467 9.381 13.993 1.00 90.69 93 ILE A O 1
ATOM 737 N N . PRO A 1 94 ? -11.739 8.280 15.937 1.00 89.88 94 PRO A N 1
ATOM 738 C CA . PRO A 1 94 ? -11.992 6.990 15.305 1.00 89.88 94 PRO A CA 1
ATOM 739 C C . PRO A 1 94 ? -13.210 7.064 14.383 1.00 89.88 94 PRO A C 1
ATOM 741 O O . PRO A 1 94 ? -14.266 7.571 14.767 1.00 89.88 94 PRO A O 1
ATOM 744 N N . SER A 1 95 ? -13.054 6.557 13.163 1.00 89.00 95 SER A N 1
ATOM 745 C CA . SER A 1 95 ? -14.056 6.654 12.102 1.00 89.00 95 SER A CA 1
ATOM 746 C C . SER A 1 95 ? -14.275 5.282 11.470 1.00 89.00 95 SER A C 1
ATOM 748 O O . SER A 1 95 ? -13.321 4.688 10.973 1.00 89.00 95 SER A O 1
ATOM 750 N N . ALA A 1 96 ? -15.508 4.769 11.489 1.00 89.81 96 ALA A N 1
ATOM 751 C CA . ALA A 1 96 ? -15.826 3.427 10.991 1.00 89.81 96 ALA A CA 1
ATOM 752 C C . ALA A 1 96 ? -17.076 3.408 10.098 1.00 89.81 96 ALA A C 1
ATOM 754 O O . ALA A 1 96 ? -18.113 3.968 10.457 1.00 89.81 96 ALA A O 1
ATOM 755 N N . LEU A 1 97 ? -16.999 2.710 8.962 1.00 89.25 97 LEU A N 1
ATOM 756 C CA . LEU A 1 97 ? -18.162 2.329 8.157 1.00 89.25 97 LEU A CA 1
ATOM 757 C C . LEU A 1 97 ? -18.808 1.070 8.761 1.00 89.25 97 LEU A C 1
ATOM 759 O O . LEU A 1 97 ? -18.139 0.057 8.965 1.00 89.25 97 LEU A O 1
ATOM 763 N N . ILE A 1 98 ? -20.111 1.122 9.034 1.00 91.69 98 ILE A N 1
ATOM 764 C CA . ILE A 1 98 ? -20.902 -0.001 9.550 1.00 91.69 98 ILE A CA 1
ATOM 765 C C . ILE A 1 98 ? -21.991 -0.403 8.556 1.00 91.69 98 ILE A C 1
ATOM 767 O O . ILE A 1 98 ? -22.548 0.433 7.847 1.00 91.69 98 ILE A O 1
ATOM 771 N N . ARG A 1 99 ? -22.338 -1.694 8.534 1.00 91.50 99 ARG A N 1
ATOM 772 C CA . ARG A 1 99 ? -23.379 -2.210 7.634 1.00 91.50 99 ARG A CA 1
ATOM 773 C C . ARG A 1 99 ? -24.742 -1.609 7.963 1.00 91.50 99 ARG A C 1
ATOM 775 O O . ARG A 1 99 ? -25.051 -1.373 9.139 1.00 91.50 99 ARG A O 1
ATOM 782 N N . LYS A 1 100 ? -25.584 -1.476 6.939 1.00 91.31 100 LYS A N 1
ATOM 783 C CA . LYS A 1 100 ? -26.946 -0.952 7.054 1.00 91.31 100 LYS A CA 1
ATOM 784 C C . LYS A 1 100 ? -27.758 -1.628 8.163 1.00 91.31 100 LYS A C 1
ATOM 786 O O . LYS A 1 100 ? -28.397 -0.938 8.953 1.00 91.31 100 LYS A O 1
ATOM 791 N N . GLU A 1 101 ? -27.691 -2.956 8.301 1.00 93.31 101 GLU A N 1
ATOM 792 C CA . GLU A 1 101 ? -28.480 -3.687 9.306 1.00 93.31 101 GLU A CA 1
ATOM 793 C C . GLU A 1 101 ? -28.057 -3.356 10.743 1.00 93.31 101 GLU A C 1
ATOM 795 O O . GLU A 1 101 ? -28.875 -3.422 11.662 1.00 93.31 101 GLU A O 1
ATOM 800 N N . LEU A 1 102 ? -26.781 -3.013 10.964 1.00 93.44 102 LEU A N 1
ATOM 801 C CA . LEU A 1 102 ? -26.296 -2.565 12.269 1.00 93.44 102 LEU A CA 1
ATOM 802 C C . LEU A 1 102 ? -26.734 -1.120 12.540 1.00 93.44 102 LEU A C 1
ATOM 804 O O . LEU A 1 102 ? -27.232 -0.846 13.630 1.00 93.44 102 LEU A O 1
ATOM 808 N N . GLY A 1 103 ? -26.624 -0.231 11.548 1.00 93.25 103 GLY A N 1
ATOM 809 C CA . GLY A 1 103 ? -27.103 1.151 11.648 1.00 93.25 103 GLY A CA 1
ATOM 810 C C . GLY A 1 103 ? -28.605 1.240 11.940 1.00 93.25 103 GLY A C 1
ATOM 811 O O . GLY A 1 103 ? -29.008 1.896 12.900 1.00 93.25 103 GLY A O 1
ATOM 812 N N . ASP A 1 104 ? -29.432 0.517 11.179 1.00 94.31 104 ASP A N 1
ATOM 813 C CA . ASP A 1 104 ? -30.888 0.454 11.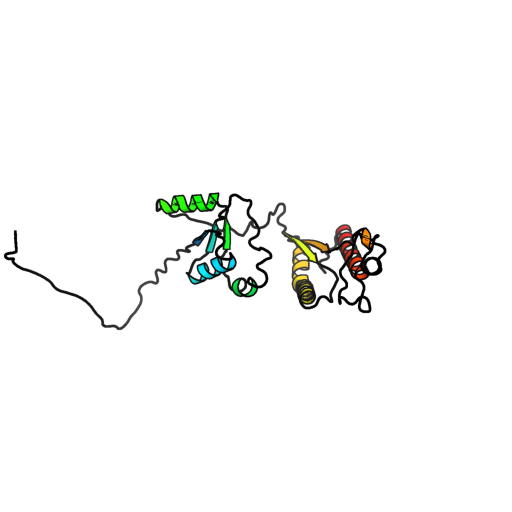370 1.00 94.31 104 ASP A CA 1
ATOM 814 C C . ASP A 1 104 ? -31.262 -0.090 12.762 1.00 94.31 104 ASP A C 1
ATOM 816 O O . ASP A 1 104 ? -32.174 0.426 13.412 1.00 94.31 104 ASP A O 1
ATOM 820 N N . ARG A 1 105 ? -30.533 -1.103 13.257 1.00 94.38 105 ARG A N 1
ATOM 821 C CA . ARG A 1 105 ? -30.705 -1.630 14.620 1.00 94.38 105 ARG A CA 1
ATOM 822 C C . ARG A 1 105 ? -30.384 -0.581 15.681 1.00 94.38 105 ARG A C 1
ATOM 824 O O . ARG A 1 105 ? -31.202 -0.387 16.571 1.00 94.38 105 ARG A O 1
ATOM 831 N N . ILE A 1 106 ? -29.247 0.110 15.585 1.00 94.50 106 ILE A N 1
ATOM 832 C CA . ILE A 1 106 ? -28.868 1.151 16.557 1.00 94.50 106 ILE A CA 1
ATOM 833 C C . ILE A 1 106 ? -29.928 2.262 16.579 1.00 94.50 106 ILE A C 1
ATOM 835 O O . ILE A 1 106 ? -30.428 2.605 17.649 1.00 94.50 106 ILE A O 1
ATOM 839 N N . LYS A 1 107 ? -30.354 2.757 15.408 1.00 93.62 107 LYS A N 1
ATOM 840 C CA . LYS A 1 107 ? -31.428 3.763 15.295 1.00 93.62 107 LYS A CA 1
ATOM 841 C C . LYS A 1 107 ? -32.736 3.302 15.939 1.00 93.62 107 LYS A C 1
ATOM 843 O O . LYS A 1 107 ? -33.396 4.098 16.599 1.00 93.62 107 LYS A O 1
ATOM 848 N N . LYS A 1 108 ? -33.114 2.032 15.760 1.00 95.38 108 LYS A N 1
ATOM 849 C CA . LYS A 1 108 ? -34.344 1.465 16.329 1.00 95.38 108 LYS A CA 1
ATOM 850 C C . LYS A 1 108 ? -34.332 1.449 17.858 1.00 95.38 108 LYS A C 1
ATOM 852 O O . LYS A 1 108 ? -35.371 1.707 18.456 1.00 95.38 108 LYS A O 1
ATOM 857 N N . GLU A 1 109 ? -33.197 1.145 18.480 1.00 94.12 109 GLU A N 1
ATOM 858 C CA . GLU A 1 109 ? -33.073 1.133 19.943 1.00 94.12 109 GLU A CA 1
ATOM 859 C C . GLU A 1 109 ? -33.010 2.566 20.506 1.00 94.12 109 GLU A C 1
ATOM 861 O O . GLU A 1 109 ? -33.769 2.899 21.417 1.00 94.12 109 GLU A O 1
ATOM 866 N N . LEU A 1 110 ? -32.250 3.465 19.865 1.00 92.12 110 LEU A N 1
ATOM 867 C CA . LEU A 1 110 ? -32.245 4.899 20.198 1.00 92.12 110 LEU A CA 1
ATOM 868 C C . LEU A 1 110 ? -33.648 5.530 20.093 1.00 92.12 110 LEU A C 1
ATOM 870 O O . LEU A 1 110 ? -34.033 6.331 20.942 1.00 92.12 110 LEU A O 1
ATOM 874 N N . ALA A 1 111 ? -34.454 5.134 19.101 1.00 94.00 111 ALA A N 1
ATOM 875 C CA . ALA A 1 111 ? -35.827 5.616 18.926 1.00 94.00 111 ALA A CA 1
ATOM 876 C C . ALA A 1 111 ? -36.802 5.182 20.042 1.00 94.00 111 ALA A C 1
ATOM 878 O O . ALA A 1 111 ? -37.879 5.765 20.160 1.00 94.00 111 ALA A O 1
ATOM 879 N N . LYS A 1 112 ? -36.444 4.192 20.873 1.00 94.56 112 LYS A N 1
ATOM 880 C CA . LYS A 1 112 ? -37.196 3.831 22.092 1.00 94.56 112 LYS A CA 1
ATOM 881 C C . LYS A 1 112 ? -36.791 4.663 23.314 1.00 94.56 112 LYS A C 1
ATOM 883 O O . LYS A 1 112 ? -37.432 4.547 24.354 1.00 94.56 112 LYS A O 1
ATOM 888 N N . GLY A 1 113 ? -35.732 5.469 23.206 1.00 90.62 113 GLY A N 1
ATOM 889 C CA . GLY A 1 113 ? -35.090 6.138 24.338 1.00 90.62 113 GLY A CA 1
ATOM 890 C C . GLY A 1 113 ? -34.094 5.256 25.102 1.00 90.62 113 GLY A C 1
ATOM 891 O O . GLY A 1 113 ? -33.722 5.602 26.221 1.00 90.62 113 GLY A O 1
ATOM 892 N N . GLU A 1 114 ? -33.664 4.123 24.535 1.00 90.44 114 GLU A N 1
ATOM 893 C CA . GLU A 1 114 ? -32.641 3.264 25.142 1.00 90.44 114 GLU A CA 1
ATOM 894 C C . GLU A 1 114 ? -31.226 3.763 24.797 1.00 90.44 114 GLU A C 1
ATOM 896 O O . GLU A 1 114 ? -30.927 4.098 23.650 1.00 90.44 114 GLU A O 1
ATOM 901 N N . MET A 1 115 ? -30.332 3.793 25.791 1.00 88.62 115 MET A N 1
ATOM 902 C CA . MET A 1 115 ? -28.926 4.158 25.592 1.00 88.62 115 MET A CA 1
ATOM 903 C C . MET A 1 115 ? -28.148 2.992 24.975 1.00 88.62 115 MET A C 1
ATOM 905 O O . MET A 1 115 ? -28.005 1.936 25.593 1.00 88.62 115 MET A O 1
ATOM 909 N N . VAL A 1 116 ? -27.585 3.198 23.783 1.00 91.62 116 VAL A N 1
ATOM 910 C CA . VAL A 1 116 ? -26.746 2.202 23.103 1.00 91.62 116 VAL A CA 1
ATOM 911 C C . VAL A 1 116 ? -25.275 2.450 23.438 1.00 91.62 116 VAL A C 1
ATOM 913 O O . VAL A 1 116 ? -24.707 3.462 23.038 1.00 91.62 116 VAL A O 1
ATOM 916 N N . ASN A 1 117 ? -24.645 1.516 24.154 1.00 90.75 117 ASN A N 1
ATOM 917 C CA . ASN A 1 117 ? -23.203 1.543 24.411 1.00 90.75 117 ASN A CA 1
ATOM 918 C C . ASN A 1 117 ? -22.445 0.828 23.278 1.00 90.75 117 ASN A C 1
ATOM 920 O O . ASN A 1 117 ? -22.840 -0.265 22.867 1.00 90.75 117 ASN A O 1
ATOM 924 N N . ILE A 1 118 ? -21.365 1.433 22.780 1.00 89.75 118 ILE A N 1
ATOM 925 C CA . ILE A 1 118 ? -20.581 0.930 21.647 1.00 89.75 118 ILE A CA 1
ATOM 926 C C . ILE A 1 118 ? -19.101 0.941 22.024 1.00 89.75 118 ILE A C 1
ATOM 928 O O . ILE A 1 118 ? -18.542 1.984 22.351 1.00 89.75 118 ILE A O 1
ATOM 932 N N . ASN A 1 119 ? -18.458 -0.223 21.933 1.00 88.50 119 ASN A N 1
ATOM 933 C CA . ASN A 1 119 ? -17.011 -0.351 22.058 1.00 88.50 119 ASN A CA 1
ATOM 934 C C . ASN A 1 119 ? -16.386 -0.470 20.661 1.00 88.50 119 ASN A C 1
ATOM 936 O O . ASN A 1 119 ? -16.794 -1.334 19.884 1.00 88.50 119 ASN A O 1
ATOM 940 N N . LEU A 1 120 ? -15.402 0.376 20.354 1.00 85.19 120 LEU A N 1
ATOM 941 C CA . LEU A 1 120 ? -14.594 0.282 19.137 1.00 85.19 120 LEU A CA 1
ATOM 942 C C . LEU A 1 120 ? -13.233 -0.301 19.502 1.00 85.19 120 LEU A C 1
ATOM 944 O O . LEU A 1 120 ? -12.387 0.393 20.066 1.00 85.19 120 LEU A O 1
ATOM 948 N N . ASP A 1 121 ? -13.039 -1.579 19.185 1.00 82.94 121 ASP A N 1
ATOM 949 C CA . ASP A 1 121 ? -11.781 -2.274 19.426 1.00 82.94 121 ASP A CA 1
ATOM 950 C C . ASP A 1 121 ? -10.982 -2.412 18.130 1.00 82.94 121 ASP A C 1
ATOM 952 O O . ASP A 1 121 ? -11.413 -3.063 17.181 1.00 82.94 121 ASP A O 1
ATOM 956 N N . TRP A 1 122 ? -9.810 -1.783 18.100 1.00 71.19 122 TRP A N 1
ATOM 957 C CA . TRP A 1 122 ? -8.898 -1.794 16.955 1.00 71.19 122 TRP A CA 1
ATOM 958 C C . TRP A 1 122 ? -7.748 -2.797 17.138 1.00 71.19 122 TRP A C 1
ATOM 960 O O . TRP A 1 122 ? -6.884 -2.901 16.271 1.00 71.19 122 TRP A O 1
ATOM 970 N N . ARG A 1 123 ? -7.721 -3.541 18.257 1.00 68.56 123 ARG A N 1
ATOM 971 C CA . ARG A 1 123 ? -6.651 -4.501 18.585 1.00 68.56 123 ARG A CA 1
ATOM 972 C C . ARG A 1 123 ? -6.681 -5.763 17.720 1.00 68.56 123 ARG A C 1
ATOM 974 O O . ARG A 1 123 ? -5.644 -6.386 17.550 1.00 68.56 123 ARG A O 1
ATOM 981 N N . GLU A 1 124 ? -7.839 -6.103 17.154 1.00 53.97 124 GLU A N 1
ATOM 982 C CA . GLU A 1 124 ? -8.052 -7.267 16.274 1.00 53.97 124 GLU A CA 1
ATOM 983 C C . GLU A 1 124 ? -8.249 -6.869 14.795 1.00 53.97 124 GLU A C 1
ATOM 985 O O . GLU A 1 124 ? -8.817 -7.622 14.008 1.00 53.97 124 GLU A O 1
ATOM 990 N N . ALA A 1 125 ? -7.783 -5.683 14.380 1.00 56.59 125 ALA A N 1
ATOM 991 C CA . ALA A 1 125 ? -7.875 -5.237 12.981 1.00 56.59 125 ALA A CA 1
ATOM 992 C C . ALA A 1 125 ? -7.023 -6.076 12.000 1.00 56.59 125 ALA A C 1
ATOM 994 O O . ALA A 1 125 ? -7.122 -5.903 10.785 1.00 56.59 125 ALA A O 1
ATOM 995 N N . LEU A 1 126 ? -6.190 -6.977 12.524 1.00 57.09 126 LEU A N 1
ATOM 996 C CA . LEU A 1 126 ? -5.340 -7.897 11.783 1.00 57.09 126 LEU A CA 1
ATOM 997 C C . LEU A 1 126 ? -5.659 -9.330 12.244 1.00 57.09 126 LEU A C 1
ATOM 999 O O . LEU A 1 126 ? -5.588 -9.608 13.443 1.00 57.09 126 LEU A O 1
ATOM 1003 N N . PRO A 1 127 ? -6.023 -10.258 11.340 1.00 55.19 127 PRO A N 1
ATOM 1004 C CA . PRO A 1 127 ? -6.179 -11.658 11.708 1.00 55.19 127 PRO A CA 1
ATOM 1005 C C . PRO A 1 127 ? -4.807 -12.241 12.070 1.00 55.19 127 PRO A C 1
ATOM 1007 O O . PRO A 1 127 ? -3.925 -12.332 11.220 1.00 55.19 127 PRO A O 1
ATOM 1010 N N . HIS A 1 128 ? -4.640 -12.651 13.328 1.00 58.22 128 HIS A N 1
ATOM 1011 C CA . HIS A 1 128 ? -3.392 -13.197 13.868 1.00 58.22 128 HIS A CA 1
ATOM 1012 C C . HIS A 1 128 ? -3.508 -14.711 14.131 1.00 58.22 128 HIS A C 1
ATOM 1014 O O . HIS A 1 128 ? -3.712 -15.111 15.278 1.00 58.22 128 HIS A O 1
ATOM 1020 N N . PRO A 1 129 ? -3.394 -15.587 13.113 1.00 64.44 129 PRO A N 1
ATOM 1021 C CA . PRO A 1 129 ? -3.385 -17.036 13.337 1.00 64.44 129 PRO A CA 1
ATOM 1022 C C . PRO A 1 129 ? -2.155 -17.510 14.137 1.00 64.44 129 PRO A C 1
ATOM 1024 O O . PRO A 1 129 ? -2.185 -18.599 14.707 1.00 64.44 129 PRO A O 1
ATOM 1027 N N . ASP A 1 130 ? -1.088 -16.707 14.173 1.00 75.25 130 ASP A N 1
ATOM 1028 C CA . ASP A 1 130 ? 0.216 -17.015 14.768 1.00 75.25 130 ASP A CA 1
ATOM 1029 C C . ASP A 1 130 ? 0.934 -15.774 15.353 1.00 75.25 130 ASP A C 1
ATOM 1031 O O . ASP A 1 130 ? 2.159 -15.704 15.358 1.00 75.25 130 ASP A O 1
ATOM 1035 N N . GLU A 1 131 ? 0.176 -14.783 15.840 1.00 77.75 131 GLU A N 1
ATOM 1036 C CA . GLU A 1 131 ? 0.681 -13.551 16.495 1.00 77.75 131 GLU A CA 1
ATOM 1037 C C . GLU A 1 131 ? 1.601 -12.642 15.639 1.00 77.75 131 GLU A C 1
ATOM 1039 O O . GLU A 1 131 ? 2.133 -11.653 16.152 1.00 77.75 131 GLU A O 1
ATOM 1044 N N . ARG A 1 132 ? 1.745 -12.898 14.328 1.00 82.56 132 ARG A N 1
ATOM 1045 C CA . ARG A 1 132 ? 2.500 -12.036 13.398 1.00 82.56 132 ARG A CA 1
ATOM 1046 C C . ARG A 1 132 ? 1.605 -11.073 12.610 1.00 82.56 132 ARG A C 1
ATOM 1048 O O . ARG A 1 132 ? 0.406 -11.296 12.438 1.00 82.56 132 ARG A O 1
ATOM 1055 N N . VAL A 1 133 ? 2.212 -10.006 12.093 1.00 85.56 133 VAL A N 1
ATOM 1056 C CA . VAL A 1 133 ? 1.615 -9.080 11.119 1.00 85.56 133 VAL A CA 1
ATOM 1057 C C . VAL A 1 133 ? 2.152 -9.390 9.722 1.00 85.56 133 VAL A C 1
ATOM 1059 O O . VAL A 1 133 ? 3.327 -9.155 9.433 1.00 85.56 133 VAL A O 1
ATOM 1062 N N . GLU A 1 134 ? 1.299 -9.889 8.836 1.00 86.62 134 GLU A N 1
ATOM 1063 C CA . GLU A 1 134 ? 1.620 -10.021 7.411 1.00 86.62 134 GLU A CA 1
ATOM 1064 C C . GLU A 1 134 ? 1.399 -8.678 6.708 1.00 86.62 134 GLU A C 1
ATOM 1066 O O . GLU A 1 134 ? 0.363 -8.040 6.903 1.00 86.62 134 GLU A O 1
ATOM 1071 N N . TYR A 1 135 ? 2.369 -8.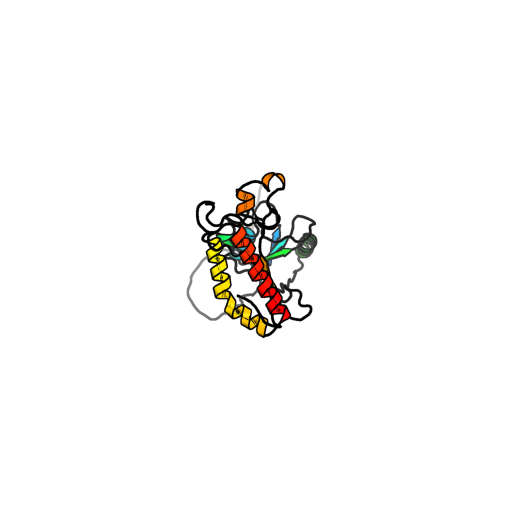222 5.910 1.00 86.19 135 TYR A N 1
ATOM 1072 C CA . TYR A 1 135 ? 2.225 -6.990 5.135 1.00 86.19 135 TYR A CA 1
ATOM 1073 C C . TYR A 1 135 ? 2.906 -7.076 3.767 1.00 86.19 135 TYR A C 1
ATOM 1075 O O . TYR A 1 135 ? 4.014 -7.600 3.609 1.00 86.19 135 TYR A O 1
ATOM 1083 N N . GLU A 1 136 ? 2.225 -6.523 2.767 1.00 90.38 136 GLU A N 1
ATOM 1084 C CA . GLU A 1 136 ? 2.661 -6.505 1.375 1.00 90.38 136 GLU A CA 1
ATOM 1085 C C . GLU A 1 136 ? 3.136 -5.107 0.967 1.00 90.38 136 GLU A C 1
ATOM 1087 O O . GLU A 1 136 ? 2.569 -4.097 1.389 1.00 90.38 136 GLU A O 1
ATOM 1092 N N . PHE A 1 137 ? 4.143 -5.030 0.095 1.00 90.56 137 PHE A N 1
ATOM 1093 C CA . PHE A 1 137 ? 4.581 -3.766 -0.501 1.00 90.56 137 PHE A CA 1
ATOM 1094 C C . PHE A 1 137 ? 4.550 -3.837 -2.023 1.00 90.56 137 PHE A C 1
ATOM 1096 O O . PHE A 1 137 ? 5.386 -4.488 -2.651 1.00 90.56 137 PHE A O 1
ATOM 1103 N N . TRP A 1 138 ? 3.569 -3.150 -2.604 1.00 89.31 138 TRP A N 1
ATOM 1104 C CA . TRP A 1 138 ? 3.336 -3.071 -4.041 1.00 89.31 138 TRP A CA 1
ATOM 1105 C C . TRP A 1 138 ? 4.127 -1.901 -4.628 1.00 89.31 138 TRP A C 1
ATOM 1107 O O . TRP A 1 138 ? 3.882 -0.743 -4.300 1.00 89.31 138 TRP A O 1
ATOM 1117 N N . THR A 1 139 ? 5.121 -2.211 -5.459 1.00 88.94 139 THR A N 1
ATOM 1118 C CA . THR A 1 139 ? 6.204 -1.285 -5.807 1.00 88.94 139 THR A CA 1
ATOM 1119 C C . THR A 1 139 ? 6.723 -1.497 -7.236 1.00 88.94 139 THR A C 1
ATOM 1121 O O . THR A 1 139 ? 6.305 -2.401 -7.960 1.00 88.94 139 THR A O 1
ATOM 1124 N N . THR A 1 140 ? 7.648 -0.648 -7.669 1.00 88.12 140 THR A N 1
ATOM 1125 C CA . THR A 1 140 ? 8.437 -0.805 -8.892 1.00 88.12 140 THR A CA 1
ATOM 1126 C C . THR A 1 140 ? 9.848 -0.266 -8.663 1.00 88.12 140 THR A C 1
ATOM 1128 O O . THR A 1 140 ? 10.043 0.642 -7.856 1.00 88.12 140 THR A O 1
ATOM 1131 N N . SER A 1 141 ? 10.837 -0.809 -9.375 1.00 88.94 141 SER A N 1
ATOM 1132 C CA . SER A 1 141 ? 12.222 -0.328 -9.368 1.00 88.94 141 SER A CA 1
ATOM 1133 C C . SER A 1 141 ? 12.482 0.837 -10.325 1.00 88.94 141 SER A C 1
ATOM 1135 O O . SER A 1 141 ? 13.643 1.127 -10.593 1.00 88.94 141 SER A O 1
ATOM 1137 N N . ASN A 1 142 ? 11.436 1.432 -10.899 1.00 84.81 142 ASN A N 1
ATOM 1138 C CA . ASN A 1 142 ? 11.525 2.746 -11.526 1.00 84.81 142 ASN A CA 1
ATOM 1139 C C . ASN A 1 142 ? 11.693 3.782 -10.399 1.00 84.81 142 ASN A C 1
ATOM 1141 O O . ASN A 1 142 ? 10.889 3.801 -9.466 1.00 84.81 142 ASN A O 1
ATOM 1145 N N . ASP A 1 143 ? 12.753 4.580 -10.474 1.00 80.00 143 ASP A N 1
ATOM 1146 C CA . ASP A 1 143 ? 13.061 5.699 -9.578 1.00 80.00 143 ASP A CA 1
ATOM 1147 C C . ASP A 1 143 ? 12.839 7.083 -10.225 1.00 80.00 143 ASP A C 1
ATOM 1149 O O . ASP A 1 143 ? 12.641 8.062 -9.506 1.00 80.00 143 ASP A O 1
ATOM 1153 N N . GLU A 1 144 ? 12.738 7.161 -11.554 1.00 75.19 144 GLU A N 1
ATOM 1154 C CA . GLU A 1 144 ? 12.637 8.397 -12.348 1.00 75.19 144 GLU A CA 1
ATOM 1155 C C . GLU A 1 144 ? 11.182 8.809 -12.677 1.00 75.19 144 GLU A C 1
ATOM 1157 O O . GLU A 1 144 ? 10.894 9.388 -13.721 1.00 75.19 144 GLU A O 1
ATOM 1162 N N . CYS A 1 145 ? 10.225 8.550 -11.773 1.00 71.44 145 CYS A N 1
ATOM 1163 C CA . CYS A 1 145 ? 8.817 8.972 -11.928 1.00 71.44 145 CYS A CA 1
ATOM 1164 C C . CYS A 1 145 ? 8.414 10.206 -11.090 1.00 71.44 145 CYS A C 1
ATOM 1166 O O . CYS A 1 145 ? 7.232 10.425 -10.795 1.00 71.44 145 CYS A O 1
ATOM 1168 N N . GLY A 1 146 ? 9.393 11.020 -10.685 1.00 80.00 146 GLY A N 1
ATOM 1169 C CA . GLY A 1 146 ? 9.189 12.236 -9.893 1.00 80.00 146 GLY A CA 1
ATOM 1170 C C . GLY A 1 146 ? 8.714 11.959 -8.460 1.00 80.00 146 GLY A C 1
ATOM 1171 O O . GLY A 1 146 ? 9.024 10.920 -7.874 1.00 80.00 146 GLY A O 1
ATOM 1172 N N . SER A 1 147 ? 7.924 12.873 -7.886 1.00 79.44 147 SER A N 1
ATOM 1173 C CA . SER A 1 147 ? 7.582 12.879 -6.449 1.00 79.44 147 SER A CA 1
ATOM 1174 C C . SER A 1 147 ? 6.917 11.599 -5.921 1.00 79.44 147 SER A C 1
ATOM 1176 O O . SER A 1 147 ? 7.028 11.291 -4.731 1.00 79.44 147 SER A O 1
ATOM 1178 N N . LYS A 1 148 ? 6.251 10.813 -6.781 1.00 76.25 148 LYS A N 1
ATOM 1179 C CA . LYS A 1 148 ? 5.715 9.488 -6.420 1.00 76.25 148 LYS A CA 1
ATOM 1180 C C . LYS A 1 148 ? 6.835 8.479 -6.151 1.00 76.25 148 LYS A C 1
ATOM 1182 O O . LYS A 1 148 ? 6.813 7.813 -5.117 1.00 76.25 148 LYS A O 1
ATOM 1187 N N . CYS A 1 149 ? 7.823 8.408 -7.041 1.00 78.88 149 CYS A N 1
ATOM 1188 C CA . CYS A 1 149 ? 8.994 7.551 -6.875 1.00 78.88 149 CYS A CA 1
ATOM 1189 C C . CYS A 1 149 ? 9.862 8.024 -5.701 1.00 78.88 149 CYS A C 1
ATOM 1191 O O . CYS A 1 149 ? 10.247 7.206 -4.868 1.00 78.88 149 CYS A O 1
ATOM 1193 N N . GLU A 1 150 ? 10.066 9.336 -5.539 1.00 82.88 150 GLU A N 1
ATOM 1194 C CA . GLU A 1 150 ? 10.749 9.893 -4.361 1.00 82.88 150 GLU A CA 1
ATOM 1195 C C . GLU A 1 150 ? 10.052 9.503 -3.046 1.00 82.88 150 GLU A C 1
ATOM 1197 O O . GLU A 1 150 ? 10.710 9.067 -2.103 1.00 82.88 150 GLU A O 1
ATOM 1202 N N . SER A 1 151 ? 8.719 9.606 -2.970 1.00 85.56 151 SER A N 1
ATOM 1203 C CA . SER A 1 151 ? 7.946 9.209 -1.780 1.00 85.56 151 SER A CA 1
ATOM 1204 C C . SER A 1 151 ? 8.112 7.720 -1.463 1.00 85.56 151 SER A C 1
ATOM 1206 O O . SER A 1 151 ? 8.326 7.353 -0.308 1.00 85.56 151 SER A O 1
ATOM 1208 N N . GLN A 1 152 ? 8.081 6.867 -2.492 1.00 85.44 152 GLN A N 1
ATOM 1209 C CA . GLN A 1 152 ? 8.314 5.428 -2.367 1.00 85.44 152 GLN A CA 1
ATOM 1210 C C . GLN A 1 152 ? 9.736 5.123 -1.857 1.00 85.44 152 GLN A C 1
ATOM 1212 O O . GLN A 1 152 ? 9.906 4.326 -0.936 1.00 85.44 152 GLN A O 1
ATOM 1217 N N . LEU A 1 153 ? 10.758 5.775 -2.421 1.00 87.12 153 LEU A N 1
ATOM 1218 C CA . LEU A 1 153 ? 12.160 5.618 -2.018 1.00 87.12 153 LEU A CA 1
ATOM 1219 C C . LEU A 1 153 ? 12.407 6.104 -0.584 1.00 87.12 153 LEU A C 1
ATOM 1221 O O . LEU A 1 153 ? 13.110 5.436 0.175 1.00 87.12 153 LEU A O 1
ATOM 1225 N N . ASN A 1 154 ? 11.805 7.234 -0.199 1.00 90.50 154 ASN A N 1
ATOM 1226 C CA . ASN A 1 154 ? 11.854 7.753 1.166 1.00 90.50 154 ASN A CA 1
ATOM 1227 C C . ASN A 1 154 ? 11.217 6.761 2.153 1.00 90.50 154 ASN A C 1
ATOM 1229 O O . ASN A 1 154 ? 11.857 6.414 3.141 1.00 90.50 154 ASN A O 1
ATOM 1233 N N . PHE A 1 155 ? 10.024 6.227 1.854 1.00 90.50 155 PHE A N 1
ATOM 1234 C CA . PHE A 1 155 ? 9.381 5.207 2.691 1.00 90.50 155 PHE A CA 1
ATOM 1235 C C . PHE A 1 155 ? 10.276 3.977 2.895 1.00 90.50 155 PHE A C 1
ATOM 1237 O O . PHE A 1 155 ? 10.503 3.573 4.034 1.00 90.50 155 PHE A O 1
ATOM 1244 N N . VAL A 1 156 ? 10.830 3.413 1.815 1.00 90.12 156 VAL A N 1
ATOM 1245 C CA . VAL A 1 156 ? 11.726 2.246 1.895 1.00 90.12 156 VAL A CA 1
ATOM 1246 C C . VAL A 1 156 ? 12.954 2.565 2.753 1.00 90.12 156 VAL A C 1
ATOM 1248 O O . VAL A 1 156 ? 13.256 1.821 3.685 1.00 90.12 156 VAL A O 1
ATOM 1251 N N . ARG A 1 157 ? 13.622 3.703 2.506 1.00 90.25 157 ARG A N 1
ATOM 1252 C CA . ARG A 1 157 ? 14.795 4.148 3.278 1.00 90.25 157 ARG A CA 1
ATOM 1253 C C . ARG A 1 157 ? 14.489 4.287 4.771 1.00 90.25 157 ARG A C 1
ATOM 1255 O O . ARG A 1 157 ? 15.278 3.821 5.592 1.00 90.25 157 ARG A O 1
ATOM 1262 N N . ASP A 1 158 ? 13.379 4.935 5.106 1.00 93.88 158 ASP A N 1
ATOM 1263 C CA . ASP A 1 158 ? 13.069 5.350 6.474 1.00 93.88 158 ASP A CA 1
ATOM 1264 C C . ASP A 1 158 ? 12.446 4.203 7.292 1.00 93.88 158 ASP A C 1
ATOM 1266 O O . ASP A 1 158 ? 12.746 4.051 8.477 1.00 93.88 158 ASP A O 1
ATOM 1270 N N . PHE A 1 159 ? 11.648 3.332 6.662 1.00 91.94 159 PHE A N 1
ATOM 1271 C CA . PHE A 1 159 ? 11.028 2.178 7.324 1.00 91.94 159 PHE A CA 1
ATOM 1272 C C . PHE A 1 159 ? 11.982 0.985 7.502 1.00 91.94 159 PHE A C 1
ATOM 1274 O O . PHE A 1 159 ? 11.809 0.195 8.432 1.00 91.94 159 PHE A O 1
ATOM 1281 N N . LYS A 1 160 ? 13.032 0.873 6.674 1.00 90.38 160 LYS A N 1
ATOM 1282 C CA . LYS A 1 160 ? 13.998 -0.242 6.666 1.00 90.38 160 LYS A CA 1
ATOM 1283 C C . LYS A 1 160 ? 14.473 -0.702 8.043 1.00 90.38 160 LYS A C 1
ATOM 1285 O O . LYS A 1 160 ? 14.493 -1.902 8.313 1.00 90.38 160 LYS A O 1
ATOM 1290 N N . GLY A 1 161 ? 14.870 0.231 8.909 1.00 91.56 161 GLY A N 1
ATOM 1291 C CA . GLY A 1 161 ? 15.371 -0.103 10.246 1.00 91.56 161 GLY A CA 1
ATOM 1292 C C . GLY A 1 161 ? 14.301 -0.751 11.129 1.00 91.56 161 GLY A C 1
ATOM 1293 O O . GLY A 1 161 ? 14.579 -1.732 11.816 1.00 91.56 161 GLY A O 1
ATOM 1294 N N . ALA A 1 162 ? 13.065 -0.246 11.068 1.00 93.06 162 ALA A N 1
ATOM 1295 C CA . ALA A 1 162 ? 11.934 -0.817 11.792 1.00 93.06 162 ALA A CA 1
ATOM 1296 C C . ALA A 1 162 ? 11.557 -2.195 11.230 1.00 93.06 162 ALA A C 1
ATOM 1298 O O . ALA A 1 162 ? 11.466 -3.153 11.995 1.00 93.06 162 ALA A O 1
ATOM 1299 N N . ALA A 1 163 ? 11.429 -2.316 9.905 1.00 91.25 163 ALA A N 1
ATOM 1300 C CA . ALA A 1 163 ? 11.112 -3.571 9.227 1.00 91.25 163 ALA A CA 1
ATOM 1301 C C . ALA A 1 163 ? 12.093 -4.696 9.596 1.00 91.25 163 ALA A C 1
ATOM 1303 O O . ALA A 1 163 ? 11.671 -5.764 10.035 1.00 91.25 163 ALA A O 1
ATOM 1304 N N . GLN A 1 164 ? 13.402 -4.429 9.517 1.00 89.62 164 GLN A N 1
ATOM 1305 C CA . GLN A 1 164 ? 14.434 -5.410 9.862 1.00 89.62 164 GLN A CA 1
ATOM 1306 C C . GLN A 1 164 ? 14.355 -5.861 11.327 1.00 89.62 164 GLN A C 1
ATOM 1308 O O . GLN A 1 164 ? 14.520 -7.047 11.599 1.00 89.62 164 GLN A O 1
ATOM 1313 N N . ILE A 1 165 ? 14.078 -4.954 12.270 1.00 91.56 165 ILE A N 1
ATOM 1314 C CA . ILE A 1 165 ? 13.933 -5.297 13.696 1.00 91.56 165 ILE A CA 1
ATOM 1315 C C . ILE A 1 165 ? 12.663 -6.120 13.951 1.00 91.56 165 ILE A C 1
ATOM 1317 O O . ILE A 1 165 ? 12.689 -7.033 14.779 1.00 91.56 165 ILE A O 1
ATOM 1321 N N . LEU A 1 166 ? 11.558 -5.798 13.276 1.00 90.94 166 LEU A N 1
ATOM 1322 C CA . LEU A 1 166 ? 10.275 -6.484 13.444 1.00 90.94 166 LEU A CA 1
ATOM 1323 C C . LEU A 1 166 ? 10.317 -7.907 12.869 1.00 90.94 166 LEU A C 1
ATOM 1325 O O . LEU A 1 166 ? 9.941 -8.848 13.570 1.00 90.94 166 LEU A O 1
ATOM 1329 N N . GLU A 1 167 ? 10.878 -8.083 11.668 1.00 88.75 167 GLU A N 1
ATOM 1330 C CA . GLU A 1 167 ? 11.050 -9.407 11.057 1.00 88.75 167 GLU A CA 1
ATOM 1331 C C . GLU A 1 167 ? 12.057 -10.265 11.841 1.00 88.75 167 GLU A C 1
ATOM 1333 O O . GLU A 1 167 ? 11.809 -11.445 12.077 1.00 88.75 167 GLU A O 1
ATOM 1338 N N . GLN A 1 168 ? 13.166 -9.688 12.332 1.00 88.19 168 GLN A N 1
ATOM 1339 C CA . GLN A 1 168 ? 14.159 -10.427 13.137 1.00 88.19 168 GLN A CA 1
ATOM 1340 C C . GLN A 1 168 ? 13.603 -10.944 14.467 1.00 88.19 168 GLN A C 1
ATOM 1342 O O . GLN A 1 168 ? 14.130 -11.912 15.014 1.00 88.19 168 GLN A O 1
ATOM 1347 N N . LYS A 1 169 ? 12.555 -10.304 14.992 1.00 90.00 169 LYS A N 1
ATOM 1348 C CA . LYS A 1 169 ? 11.851 -10.736 16.205 1.00 90.00 169 LYS A CA 1
ATOM 1349 C C . LYS A 1 169 ? 10.633 -11.620 15.917 1.00 90.00 169 LYS A C 1
ATOM 1351 O O . LYS A 1 169 ? 9.991 -12.055 16.865 1.00 90.00 169 LYS A O 1
ATOM 1356 N N . GLY A 1 170 ? 10.323 -11.887 14.646 1.00 88.31 170 GLY A N 1
ATOM 1357 C CA . GLY A 1 170 ? 9.170 -12.688 14.229 1.00 88.31 170 GLY A CA 1
ATOM 1358 C C . GLY A 1 170 ? 7.814 -11.986 14.354 1.00 88.31 170 GLY A C 1
ATOM 1359 O O . GLY A 1 170 ? 6.791 -12.639 14.197 1.00 88.31 170 GLY A O 1
ATOM 1360 N N . TYR A 1 171 ? 7.779 -10.674 14.619 1.00 88.88 171 TYR A N 1
ATOM 1361 C CA . TYR A 1 171 ? 6.521 -9.926 14.770 1.00 88.88 171 TYR A CA 1
ATOM 1362 C C . TYR A 1 171 ? 5.855 -9.582 13.437 1.00 88.88 171 TYR A C 1
ATOM 1364 O O . TYR A 1 171 ? 4.664 -9.277 13.401 1.00 88.88 171 TYR A O 1
ATOM 1372 N N . THR A 1 172 ? 6.610 -9.595 12.342 1.00 89.88 172 THR A N 1
ATOM 1373 C CA . THR A 1 172 ? 6.111 -9.279 11.004 1.00 89.88 172 THR A CA 1
ATOM 1374 C C . THR A 1 172 ? 6.606 -10.285 9.973 1.00 89.88 172 THR A C 1
ATOM 1376 O O . THR A 1 172 ? 7.662 -10.896 10.137 1.00 89.88 172 THR A O 1
ATOM 1379 N N . GLN A 1 173 ? 5.860 -10.407 8.877 1.00 88.12 173 GLN A N 1
ATOM 1380 C CA . GLN A 1 173 ? 6.297 -11.067 7.654 1.00 88.12 173 GLN A CA 1
ATOM 1381 C C . GLN A 1 173 ? 6.083 -10.121 6.471 1.00 88.12 173 GLN A C 1
ATOM 1383 O O . GLN A 1 173 ? 4.955 -9.719 6.184 1.00 88.12 173 GLN A O 1
ATOM 1388 N N . PHE A 1 174 ? 7.171 -9.772 5.790 1.00 90.50 174 PHE A N 1
ATOM 1389 C CA . PHE A 1 174 ? 7.154 -8.936 4.594 1.00 90.50 174 PHE A CA 1
ATOM 1390 C C . PHE A 1 174 ? 6.962 -9.761 3.315 1.00 90.50 174 PHE A C 1
ATOM 1392 O O . PHE A 1 174 ? 7.603 -10.802 3.163 1.00 90.50 174 PHE A O 1
ATOM 1399 N N . THR A 1 175 ? 6.182 -9.252 2.353 1.00 91.25 175 THR A N 1
ATOM 1400 C CA . THR A 1 175 ? 6.199 -9.736 0.957 1.00 91.25 175 THR A CA 1
ATOM 1401 C C . THR A 1 175 ? 6.250 -8.568 -0.051 1.00 91.25 175 THR A C 1
ATOM 1403 O O . THR A 1 175 ? 5.341 -7.737 -0.076 1.00 91.25 175 THR A O 1
ATOM 1406 N N . PRO A 1 176 ? 7.283 -8.464 -0.911 1.00 93.00 176 PRO A N 1
ATOM 1407 C CA . PRO A 1 176 ? 7.349 -7.464 -1.973 1.00 93.00 176 PRO A CA 1
ATOM 1408 C C . PRO A 1 176 ? 6.620 -7.929 -3.241 1.00 93.00 176 PRO A C 1
ATOM 1410 O O . PRO A 1 176 ? 6.840 -9.036 -3.737 1.00 93.00 176 PRO A O 1
ATOM 1413 N N . HIS A 1 177 ? 5.827 -7.036 -3.830 1.00 93.25 177 HIS A N 1
ATOM 1414 C CA . HIS A 1 177 ? 5.120 -7.246 -5.092 1.00 93.25 177 HIS A CA 1
ATOM 1415 C C . HIS A 1 177 ? 5.558 -6.196 -6.110 1.00 93.25 177 HIS A C 1
ATOM 1417 O O . HIS A 1 177 ? 5.508 -4.998 -5.841 1.00 93.25 177 HIS A O 1
ATOM 1423 N N . TYR A 1 178 ? 5.964 -6.634 -7.301 1.00 92.50 178 TYR A N 1
ATOM 1424 C CA . TYR A 1 178 ? 6.417 -5.730 -8.357 1.00 92.50 178 TYR A CA 1
ATOM 1425 C C . TYR A 1 178 ? 5.342 -5.546 -9.422 1.00 92.50 178 TYR A C 1
ATOM 1427 O O . TYR A 1 178 ? 4.885 -6.513 -10.033 1.00 92.50 178 TYR A O 1
ATOM 1435 N N . ILE A 1 179 ? 4.957 -4.294 -9.658 1.00 88.56 179 ILE A N 1
ATOM 1436 C CA . ILE A 1 179 ? 3.956 -3.925 -10.658 1.00 88.56 179 ILE A CA 1
ATOM 1437 C C . ILE A 1 179 ? 4.525 -4.192 -12.057 1.00 88.56 179 ILE A C 1
ATOM 1439 O O . ILE A 1 179 ? 5.629 -3.759 -12.394 1.00 88.56 179 ILE A O 1
ATOM 1443 N N . THR A 1 180 ? 3.750 -4.889 -12.889 1.00 90.69 180 THR A N 1
ATOM 1444 C CA . THR A 1 180 ? 4.073 -5.133 -14.300 1.00 90.69 180 THR A CA 1
ATOM 1445 C C . THR A 1 180 ? 2.880 -4.821 -15.183 1.00 90.69 180 THR A C 1
ATOM 1447 O O . THR A 1 180 ? 1.742 -5.133 -14.836 1.00 90.69 180 THR A O 1
ATOM 1450 N N . TRP A 1 181 ? 3.162 -4.293 -16.363 1.00 90.31 181 TRP A N 1
ATOM 1451 C CA . TRP A 1 181 ? 2.201 -4.051 -17.431 1.00 90.31 181 TRP A CA 1
ATOM 1452 C C . TRP A 1 181 ? 2.333 -5.134 -18.505 1.00 90.31 181 TRP A C 1
ATOM 1454 O O . TRP A 1 181 ? 3.247 -5.958 -18.457 1.00 90.31 181 TRP A O 1
ATOM 1464 N N . TYR A 1 182 ? 1.441 -5.127 -19.493 1.00 93.12 182 TYR A N 1
ATOM 1465 C CA . TYR A 1 182 ? 1.533 -6.002 -20.659 1.00 93.12 182 TYR A CA 1
ATOM 1466 C C . TYR A 1 182 ? 1.366 -5.195 -21.947 1.00 93.12 182 TYR A C 1
ATOM 1468 O O . TYR A 1 182 ? 0.733 -4.140 -21.973 1.00 93.12 182 TYR A O 1
ATOM 1476 N N . CYS A 1 183 ? 1.922 -5.723 -23.028 1.00 93.88 183 CYS A N 1
ATOM 1477 C CA . CYS A 1 183 ? 1.804 -5.190 -24.372 1.00 93.88 183 CYS A CA 1
ATOM 1478 C C . CYS A 1 183 ? 0.770 -6.027 -25.149 1.00 93.88 183 CYS A C 1
ATOM 1480 O O . CYS A 1 183 ? 0.924 -7.249 -25.236 1.00 93.88 183 CYS A O 1
ATOM 1482 N N . PRO A 1 184 ? -0.298 -5.424 -25.707 1.00 93.12 184 PRO A N 1
ATOM 1483 C CA . PRO A 1 184 ? -1.313 -6.171 -26.446 1.00 93.12 184 PRO A CA 1
ATOM 1484 C C . PRO A 1 184 ? -0.738 -6.869 -27.685 1.00 93.12 184 PRO A C 1
ATOM 1486 O O . PRO A 1 184 ? 0.122 -6.318 -28.372 1.00 93.12 184 PRO A O 1
ATOM 1489 N N . GLN A 1 185 ? -1.277 -8.045 -28.026 1.00 90.06 185 GLN A N 1
ATOM 1490 C CA . GLN A 1 185 ? -0.767 -8.919 -29.096 1.00 90.06 185 GLN A CA 1
ATOM 1491 C C . GLN A 1 185 ? -0.527 -8.195 -30.436 1.00 90.06 185 GLN A C 1
ATOM 1493 O O . GLN A 1 185 ? 0.470 -8.451 -31.109 1.00 90.06 185 GLN A O 1
ATOM 1498 N N . ALA A 1 186 ? -1.412 -7.259 -30.803 1.00 92.12 186 ALA A N 1
ATOM 1499 C CA . ALA A 1 186 ? -1.316 -6.461 -32.028 1.00 92.12 186 ALA A CA 1
ATOM 1500 C C . ALA A 1 186 ? -0.050 -5.581 -32.104 1.00 92.12 186 ALA A C 1
ATOM 1502 O O . ALA A 1 186 ? 0.399 -5.244 -33.197 1.00 92.12 186 ALA A O 1
ATOM 1503 N N . PHE A 1 187 ? 0.542 -5.232 -30.959 1.00 92.06 187 PHE A N 1
ATOM 1504 C CA . PHE A 1 187 ? 1.693 -4.338 -30.854 1.00 92.06 187 PHE A CA 1
ATOM 1505 C C . PHE A 1 187 ? 3.003 -5.053 -30.499 1.00 92.06 187 PHE A C 1
ATOM 1507 O O . PHE A 1 187 ? 4.029 -4.381 -30.417 1.00 92.06 187 PHE A O 1
ATOM 1514 N N . ILE A 1 188 ? 3.033 -6.387 -30.368 1.00 93.06 188 ILE A N 1
ATOM 1515 C CA . ILE A 1 188 ? 4.253 -7.141 -29.992 1.00 93.06 188 ILE A CA 1
ATOM 1516 C C . ILE A 1 188 ? 5.439 -6.880 -30.932 1.00 93.06 188 ILE A C 1
ATOM 1518 O O . ILE A 1 188 ? 6.592 -6.860 -30.506 1.00 93.06 188 ILE A O 1
ATOM 1522 N N . MET A 1 189 ? 5.171 -6.630 -32.215 1.00 92.50 189 MET A N 1
ATOM 1523 C CA . MET A 1 189 ? 6.219 -6.341 -33.198 1.00 92.50 189 MET A CA 1
ATOM 1524 C C . MET A 1 189 ? 6.648 -4.865 -33.246 1.00 92.50 189 MET A C 1
ATOM 1526 O O . MET A 1 189 ? 7.641 -4.568 -33.918 1.00 92.50 189 MET A O 1
ATOM 1530 N N . SER A 1 190 ? 5.952 -3.966 -32.541 1.00 92.69 190 SER A N 1
ATOM 1531 C CA . SER A 1 190 ? 6.302 -2.541 -32.444 1.00 92.69 190 SER A CA 1
ATOM 1532 C C . SER A 1 190 ? 7.636 -2.327 -31.728 1.00 92.69 190 SER A C 1
ATOM 1534 O O . SER A 1 190 ? 8.076 -3.162 -30.934 1.00 92.69 190 SER A O 1
ATOM 1536 N N . GLN A 1 191 ? 8.283 -1.193 -31.999 1.00 89.31 191 GLN A N 1
ATOM 1537 C CA . GLN A 1 191 ? 9.546 -0.855 -31.347 1.00 89.31 191 GLN A CA 1
ATOM 1538 C C . GLN A 1 191 ? 9.345 -0.567 -29.855 1.00 89.31 191 GLN A C 1
ATOM 1540 O O . GLN A 1 191 ? 10.138 -1.028 -29.043 1.00 89.31 191 GLN A O 1
ATOM 1545 N N . GLN A 1 192 ? 8.244 0.101 -29.501 1.00 87.69 192 GLN A N 1
ATOM 1546 C CA . GLN A 1 192 ? 7.856 0.416 -28.126 1.00 87.69 192 GLN A CA 1
ATOM 1547 C C . GLN A 1 192 ? 7.698 -0.858 -27.290 1.00 87.69 192 GLN A C 1
ATOM 1549 O O . GLN A 1 192 ? 8.262 -0.974 -26.211 1.00 87.69 192 GLN A O 1
ATOM 1554 N N . CYS A 1 193 ? 6.989 -1.865 -27.803 1.00 92.31 193 CYS A N 1
ATOM 1555 C CA . CYS A 1 193 ? 6.832 -3.127 -27.082 1.00 92.31 193 CYS A CA 1
ATOM 1556 C C . CYS A 1 193 ? 8.162 -3.884 -26.921 1.00 92.31 193 CYS A C 1
ATOM 1558 O O . CYS A 1 193 ? 8.402 -4.509 -25.892 1.00 92.31 193 CYS A O 1
ATOM 1560 N N . LYS A 1 194 ? 9.051 -3.813 -27.919 1.00 91.75 194 LYS A N 1
ATOM 1561 C CA . LYS A 1 194 ? 10.371 -4.462 -27.869 1.00 91.75 194 LYS A CA 1
ATOM 1562 C C . LYS A 1 194 ? 11.354 -3.777 -26.926 1.00 91.75 194 LYS A C 1
ATOM 1564 O O . LYS A 1 194 ? 12.204 -4.466 -26.370 1.00 91.75 194 LYS A O 1
ATOM 1569 N N . SER A 1 195 ? 11.268 -2.458 -26.765 1.00 92.12 195 SER A N 1
ATOM 1570 C CA . SER A 1 195 ? 12.119 -1.729 -25.827 1.00 92.12 195 SER A CA 1
ATOM 1571 C C . SER A 1 195 ? 11.581 -1.815 -24.397 1.00 92.12 195 SER A C 1
ATOM 1573 O O . SER A 1 195 ? 12.346 -2.040 -23.471 1.00 92.12 195 SER A O 1
ATOM 1575 N N . GLN A 1 196 ? 10.263 -1.764 -24.202 1.00 93.38 196 GLN A N 1
ATOM 1576 C CA . GLN A 1 196 ? 9.648 -1.638 -22.874 1.00 93.38 196 GLN A CA 1
ATOM 1577 C C . GLN A 1 196 ? 9.265 -2.965 -22.194 1.00 93.38 196 GLN A C 1
ATOM 1579 O O . GLN A 1 196 ? 8.868 -2.966 -21.025 1.00 93.38 196 GLN A O 1
ATOM 1584 N N . CYS A 1 197 ? 9.363 -4.099 -22.897 1.00 95.06 197 CYS A N 1
ATOM 1585 C CA . CYS A 1 197 ? 8.892 -5.393 -22.404 1.00 95.06 197 CYS A CA 1
ATOM 1586 C C . CYS A 1 197 ? 9.907 -6.530 -22.553 1.00 95.06 197 CYS A C 1
ATOM 1588 O O . CYS A 1 197 ? 10.702 -6.584 -23.489 1.00 95.06 197 CYS A O 1
ATOM 1590 N N . ILE A 1 198 ? 9.774 -7.531 -21.682 1.00 94.50 198 ILE A N 1
ATOM 1591 C CA . ILE A 1 198 ? 10.393 -8.852 -21.821 1.00 94.50 198 ILE A CA 1
ATOM 1592 C C . ILE A 1 198 ? 9.329 -9.927 -22.094 1.00 94.50 198 ILE A C 1
ATOM 1594 O O . ILE A 1 198 ? 8.123 -9.683 -22.010 1.00 94.50 198 ILE A O 1
ATOM 1598 N N . ASN A 1 199 ? 9.783 -11.144 -22.413 1.00 94.62 199 ASN A N 1
ATOM 1599 C CA . ASN A 1 199 ? 8.931 -12.321 -22.626 1.00 94.62 199 ASN A CA 1
ATOM 1600 C C . ASN A 1 199 ? 7.764 -12.060 -23.604 1.00 94.62 199 ASN A C 1
ATOM 1602 O O . ASN A 1 199 ? 6.596 -12.225 -23.256 1.00 94.62 199 ASN A O 1
ATOM 1606 N N . HIS A 1 200 ? 8.095 -11.609 -24.819 1.00 93.88 200 HIS A N 1
ATOM 1607 C CA . HIS A 1 200 ? 7.136 -11.360 -25.905 1.00 93.88 200 HIS A CA 1
ATOM 1608 C C . HIS A 1 200 ? 5.973 -10.422 -25.520 1.00 93.88 200 HIS A C 1
ATOM 1610 O O . HIS A 1 200 ? 4.835 -10.650 -25.914 1.00 93.88 200 HIS A O 1
ATOM 1616 N N . GLY A 1 201 ? 6.244 -9.378 -24.729 1.00 93.06 201 GLY A N 1
ATOM 1617 C CA . GLY A 1 201 ? 5.226 -8.405 -24.315 1.00 93.06 201 GLY A CA 1
ATOM 1618 C C . GLY A 1 201 ? 4.418 -8.802 -23.074 1.00 93.06 201 GLY A C 1
ATOM 1619 O O . GLY A 1 201 ? 3.544 -8.045 -22.662 1.00 93.06 201 GLY A O 1
ATOM 1620 N N . ARG A 1 202 ? 4.696 -9.957 -22.451 1.00 94.25 202 ARG A N 1
ATOM 1621 C CA . ARG A 1 202 ? 3.960 -10.421 -21.261 1.00 94.25 202 ARG A CA 1
ATOM 1622 C C . ARG A 1 202 ? 4.262 -9.611 -19.998 1.00 94.25 202 ARG A C 1
ATOM 1624 O O . ARG A 1 202 ? 3.391 -9.516 -19.140 1.00 94.25 202 ARG A O 1
ATOM 1631 N N . TYR A 1 203 ? 5.474 -9.070 -19.879 1.00 95.25 203 TYR A N 1
ATOM 1632 C CA . TYR A 1 203 ? 5.891 -8.259 -18.735 1.00 95.25 203 TYR A CA 1
ATOM 1633 C C . TYR A 1 203 ? 6.583 -6.991 -19.231 1.00 95.25 203 TYR A C 1
ATOM 1635 O O . TYR A 1 203 ? 7.623 -7.070 -19.884 1.00 95.25 203 TYR A O 1
ATOM 1643 N N . CYS A 1 204 ? 6.003 -5.840 -18.916 1.00 94.00 204 CYS A N 1
ATOM 1644 C CA . CYS A 1 204 ? 6.436 -4.516 -19.350 1.00 94.00 204 CYS A CA 1
ATOM 1645 C C . CYS A 1 204 ? 6.490 -3.543 -18.166 1.00 94.00 204 CYS A C 1
ATOM 1647 O O . CYS A 1 204 ? 5.818 -3.749 -17.151 1.00 94.00 204 CYS A O 1
ATOM 1649 N N . ALA A 1 205 ? 7.215 -2.445 -18.333 1.00 91.88 205 ALA A N 1
ATOM 1650 C CA . ALA A 1 205 ? 7.048 -1.236 -17.534 1.00 91.88 205 ALA A CA 1
ATOM 1651 C C . ALA A 1 205 ? 6.829 -0.043 -18.479 1.00 91.88 205 ALA A C 1
ATOM 1653 O O . ALA A 1 205 ? 7.219 -0.135 -19.643 1.00 91.88 205 ALA A O 1
ATOM 1654 N N . PRO A 1 206 ? 6.179 1.046 -18.033 1.00 85.06 206 PRO A N 1
ATOM 1655 C CA . PRO A 1 206 ? 6.252 2.308 -18.751 1.00 85.06 206 PRO A CA 1
ATOM 1656 C C . PRO A 1 206 ? 7.696 2.810 -18.756 1.00 85.06 206 PRO A C 1
ATOM 1658 O O . PRO A 1 206 ? 8.456 2.544 -17.820 1.00 85.06 206 PRO A O 1
ATOM 1661 N N . ASP A 1 207 ? 8.018 3.570 -19.793 1.00 78.19 207 ASP A N 1
ATOM 1662 C CA . ASP A 1 207 ? 9.288 4.271 -19.909 1.00 78.19 207 ASP A CA 1
ATOM 1663 C C . ASP A 1 207 ? 9.395 5.295 -18.766 1.00 78.19 207 ASP A C 1
ATOM 1665 O O . ASP A 1 207 ? 8.417 6.024 -18.551 1.00 78.19 207 ASP A O 1
ATOM 1669 N N . PRO A 1 208 ? 10.489 5.318 -17.983 1.00 71.56 208 PRO A N 1
ATOM 1670 C CA . PRO A 1 208 ? 10.545 6.087 -16.742 1.00 71.56 208 PRO A CA 1
ATOM 1671 C C . PRO A 1 208 ? 10.401 7.584 -16.993 1.00 71.56 208 PRO A C 1
ATOM 1673 O O . PRO A 1 208 ? 9.489 8.219 -16.463 1.00 71.56 208 PRO A O 1
ATOM 1676 N N . GLU A 1 209 ? 11.243 8.105 -17.881 1.00 72.06 209 GLU A N 1
ATOM 1677 C CA . GLU A 1 209 ? 11.299 9.507 -18.276 1.00 72.06 209 GLU A CA 1
ATOM 1678 C C . GLU A 1 209 ? 10.253 9.867 -19.352 1.00 72.06 209 GLU A C 1
ATOM 1680 O O . GLU A 1 209 ? 10.114 11.036 -19.714 1.00 72.06 209 GLU A O 1
ATOM 1685 N N . GLN A 1 210 ? 9.498 8.877 -19.850 1.00 69.19 210 GLN A N 1
ATOM 1686 C CA . GLN A 1 210 ? 8.578 8.983 -20.994 1.00 69.19 210 GLN A CA 1
ATOM 1687 C C . GLN A 1 210 ? 9.273 9.428 -22.301 1.00 69.19 210 GLN A C 1
ATOM 1689 O O . GLN A 1 210 ? 8.628 9.963 -23.208 1.00 69.19 210 GLN A O 1
ATOM 1694 N N . ASP A 1 211 ? 10.579 9.177 -22.416 1.00 71.38 211 ASP A N 1
ATOM 1695 C CA . ASP A 1 211 ? 11.439 9.536 -23.542 1.00 71.38 211 ASP A CA 1
ATOM 1696 C C . ASP A 1 211 ? 12.285 8.326 -23.955 1.00 71.38 211 ASP A C 1
ATOM 1698 O O . ASP A 1 211 ? 13.437 8.180 -23.552 1.00 71.38 211 ASP A O 1
ATOM 1702 N N . PHE A 1 212 ? 11.740 7.526 -24.879 1.00 68.75 212 PHE A N 1
ATOM 1703 C CA . PHE A 1 212 ? 12.385 6.350 -25.484 1.00 68.75 212 PHE A CA 1
ATOM 1704 C C . PHE A 1 212 ? 13.749 6.615 -26.175 1.00 68.75 212 PHE A C 1
ATOM 1706 O O . PHE A 1 212 ? 14.289 5.717 -26.827 1.00 68.75 212 PHE A O 1
ATOM 1713 N N . SER A 1 213 ? 14.277 7.845 -26.149 1.00 71.31 213 SER A N 1
ATOM 1714 C CA . SER A 1 213 ? 15.601 8.209 -26.667 1.00 71.31 213 SER A CA 1
ATOM 1715 C C . SER A 1 213 ? 16.665 8.433 -25.583 1.00 71.31 213 SER A C 1
ATOM 1717 O O . SER A 1 213 ? 17.839 8.635 -25.917 1.00 71.31 213 SER A O 1
ATOM 1719 N N . ARG A 1 214 ? 16.282 8.411 -24.299 1.00 76.69 214 ARG A N 1
ATOM 1720 C CA . ARG A 1 214 ? 17.132 8.688 -23.130 1.00 76.69 214 ARG A CA 1
ATOM 1721 C C . ARG A 1 214 ? 16.783 7.738 -21.980 1.00 76.69 214 ARG A C 1
ATOM 1723 O O . ARG A 1 214 ? 15.912 6.895 -22.122 1.00 76.69 214 ARG A O 1
ATOM 1730 N N . GLY A 1 215 ? 17.507 7.850 -20.866 1.00 81.94 215 GLY A N 1
ATOM 1731 C CA . GLY A 1 215 ? 17.197 7.069 -19.670 1.00 81.94 215 GLY A CA 1
ATOM 1732 C C . GLY A 1 215 ? 17.471 5.574 -19.811 1.00 81.94 215 GLY A C 1
ATOM 1733 O O . GLY A 1 215 ? 18.403 5.153 -20.510 1.00 81.94 215 GLY A O 1
ATOM 1734 N N . TYR A 1 216 ? 16.667 4.779 -19.111 1.00 86.19 216 TYR A N 1
ATOM 1735 C CA . TYR A 1 216 ? 16.674 3.320 -19.174 1.00 86.19 216 TYR A CA 1
ATOM 1736 C C . TYR A 1 216 ? 15.302 2.801 -19.617 1.00 86.19 216 TYR A C 1
ATOM 1738 O O . TYR A 1 216 ? 14.268 3.243 -19.133 1.00 86.19 216 TYR A O 1
ATOM 1746 N N . ASP A 1 217 ? 15.275 1.820 -20.519 1.00 91.06 217 ASP A N 1
ATOM 1747 C CA . ASP A 1 217 ? 14.010 1.305 -21.047 1.00 91.06 217 ASP A CA 1
ATOM 1748 C C . ASP A 1 217 ? 13.170 0.605 -19.956 1.00 91.06 217 ASP A C 1
ATOM 1750 O O . ASP A 1 217 ? 13.693 -0.037 -19.038 1.00 91.06 217 ASP A O 1
ATOM 1754 N N . GLY A 1 218 ? 11.850 0.539 -20.152 1.00 91.69 218 GLY A N 1
ATOM 1755 C CA . GLY A 1 218 ? 10.950 -0.258 -19.314 1.00 91.69 218 GLY A CA 1
ATOM 1756 C C . GLY A 1 218 ? 11.330 -1.745 -19.202 1.00 91.69 218 GLY A C 1
ATOM 1757 O O . GLY A 1 218 ? 11.095 -2.356 -18.157 1.00 91.69 218 GLY A O 1
ATOM 1758 N N . LYS A 1 219 ? 12.007 -2.350 -20.196 1.00 93.81 219 LYS A N 1
ATOM 1759 C CA . LYS A 1 219 ? 12.542 -3.723 -20.050 1.00 93.81 219 LYS A CA 1
ATOM 1760 C C . LYS A 1 219 ? 13.560 -3.826 -18.909 1.00 93.81 219 LYS A C 1
ATOM 1762 O O . LYS A 1 219 ? 13.634 -4.866 -18.258 1.00 93.81 219 LYS A O 1
ATOM 1767 N N . ASP A 1 220 ? 14.333 -2.769 -18.664 1.00 93.50 220 ASP A N 1
ATOM 1768 C CA . ASP A 1 220 ? 15.397 -2.744 -17.665 1.00 93.50 220 ASP A CA 1
ATOM 1769 C C . ASP A 1 220 ? 14.800 -2.613 -16.255 1.00 93.50 220 ASP A C 1
ATOM 1771 O O . ASP A 1 220 ? 15.243 -3.321 -15.346 1.00 93.50 220 ASP A O 1
ATOM 1775 N N . VAL A 1 221 ? 13.695 -1.863 -16.109 1.00 93.44 221 VAL A N 1
ATOM 1776 C CA . VAL A 1 221 ? 12.822 -1.897 -14.917 1.00 93.44 221 VAL A CA 1
ATOM 1777 C C . VAL A 1 221 ? 12.307 -3.310 -14.662 1.00 93.44 221 VAL A C 1
ATOM 1779 O O . VAL A 1 221 ? 12.452 -3.826 -13.557 1.00 93.44 221 VAL A O 1
ATOM 1782 N N . VAL A 1 222 ? 11.733 -3.983 -15.666 1.00 95.12 222 VAL A N 1
ATOM 1783 C CA . VAL A 1 222 ? 11.174 -5.333 -15.464 1.00 95.12 222 VAL A CA 1
ATOM 1784 C C . VAL A 1 222 ? 12.264 -6.346 -15.104 1.00 95.12 222 VAL A C 1
ATOM 1786 O O . VAL A 1 222 ? 12.062 -7.180 -14.220 1.00 95.12 222 VAL A O 1
ATOM 1789 N N . LEU A 1 223 ? 13.442 -6.265 -15.731 1.00 95.56 223 LEU A N 1
ATOM 1790 C CA . LEU A 1 223 ? 14.598 -7.089 -15.366 1.00 95.56 223 LEU A CA 1
ATOM 1791 C C . LEU A 1 223 ? 15.072 -6.809 -13.935 1.00 95.56 223 LEU A C 1
ATOM 1793 O O . LEU A 1 223 ? 15.461 -7.740 -13.228 1.00 95.56 223 LEU A O 1
ATOM 1797 N N . GLN A 1 224 ? 15.035 -5.556 -13.488 1.00 94.62 224 GLN A N 1
ATOM 1798 C CA . GLN A 1 224 ? 15.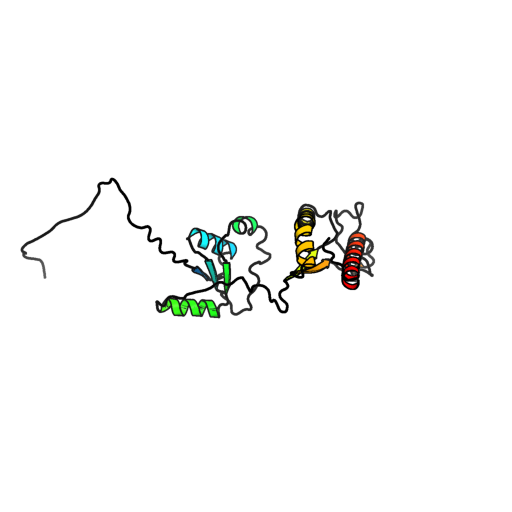435 -5.181 -12.137 1.00 94.62 224 GLN A CA 1
ATOM 1799 C C . GLN A 1 224 ? 14.393 -5.594 -11.082 1.00 94.62 224 GLN A C 1
ATOM 1801 O O . GLN A 1 224 ? 14.780 -6.156 -10.056 1.00 94.62 224 GLN A O 1
ATOM 1806 N N . ASN A 1 225 ? 13.097 -5.436 -11.359 1.00 94.62 225 ASN A N 1
ATOM 1807 C CA . ASN A 1 225 ? 11.992 -6.000 -10.574 1.00 94.62 225 ASN A CA 1
ATOM 1808 C C . ASN A 1 225 ? 12.154 -7.523 -10.414 1.00 94.62 225 ASN A C 1
ATOM 1810 O O . ASN A 1 225 ? 12.139 -8.043 -9.298 1.00 94.62 225 ASN A O 1
ATOM 1814 N N . LEU A 1 226 ? 12.413 -8.239 -11.517 1.00 94.94 226 LEU A N 1
ATOM 1815 C CA . LEU A 1 226 ? 12.650 -9.686 -11.509 1.00 94.94 226 LEU A CA 1
ATOM 1816 C C . LEU A 1 226 ? 13.869 -10.071 -10.656 1.00 94.94 226 LEU A C 1
ATOM 1818 O O . LEU A 1 226 ? 13.792 -11.019 -9.876 1.00 94.94 226 LEU A O 1
ATOM 1822 N N . ARG A 1 227 ? 14.986 -9.334 -10.754 1.00 95.12 227 ARG A N 1
ATOM 1823 C CA . ARG A 1 227 ? 16.163 -9.567 -9.896 1.00 95.12 227 ARG A CA 1
ATOM 1824 C C . ARG A 1 227 ? 15.822 -9.410 -8.418 1.00 95.12 227 ARG A C 1
ATOM 1826 O O . ARG A 1 227 ? 16.234 -10.254 -7.628 1.00 95.12 227 ARG A O 1
ATOM 1833 N N . GLN A 1 228 ? 15.087 -8.365 -8.037 1.00 93.00 228 GLN A N 1
ATOM 1834 C CA . GLN A 1 228 ? 14.731 -8.136 -6.635 1.00 93.00 228 GLN A CA 1
ATOM 1835 C C . GLN A 1 228 ? 13.793 -9.225 -6.093 1.00 93.00 228 GLN A C 1
ATOM 1837 O O . GLN A 1 228 ? 14.061 -9.761 -5.018 1.00 93.00 228 GLN A O 1
ATOM 1842 N N . ALA A 1 229 ? 12.783 -9.639 -6.865 1.00 93.56 229 ALA A N 1
ATOM 1843 C CA . ALA A 1 229 ? 11.924 -10.774 -6.520 1.00 93.56 229 ALA A CA 1
ATOM 1844 C C . ALA A 1 229 ? 12.725 -12.083 -6.347 1.00 93.56 229 ALA A C 1
ATOM 1846 O O . ALA A 1 229 ? 12.523 -12.818 -5.379 1.00 93.56 229 ALA A O 1
ATOM 1847 N N . CYS A 1 230 ? 13.693 -12.353 -7.232 1.00 94.31 230 CYS A N 1
ATOM 1848 C CA . CYS A 1 230 ? 14.599 -13.498 -7.101 1.00 94.31 230 CYS A CA 1
ATOM 1849 C C . CYS A 1 230 ? 15.495 -13.412 -5.853 1.00 94.31 230 CYS A C 1
ATOM 1851 O O . CYS A 1 230 ? 15.686 -14.423 -5.181 1.00 94.31 230 CYS A O 1
ATOM 1853 N N . PHE A 1 231 ? 16.026 -12.229 -5.515 1.00 93.25 231 PHE A N 1
ATOM 1854 C CA . PHE A 1 231 ? 16.812 -12.034 -4.290 1.00 93.25 231 PHE A CA 1
ATOM 1855 C C . PHE A 1 231 ? 15.979 -12.259 -3.028 1.00 93.25 231 PHE A C 1
ATOM 1857 O O . PHE A 1 231 ? 16.465 -12.906 -2.104 1.00 93.25 231 PHE A O 1
ATOM 1864 N N . PHE A 1 232 ? 14.737 -11.771 -2.997 1.00 92.31 232 PHE A N 1
ATOM 1865 C CA . PHE A 1 232 ? 13.810 -12.002 -1.891 1.00 92.31 232 PHE A CA 1
ATOM 1866 C C . PHE A 1 232 ? 13.503 -13.497 -1.716 1.00 92.31 232 PHE A C 1
ATOM 1868 O O . PHE A 1 232 ? 13.676 -14.032 -0.621 1.00 92.31 232 PHE A O 1
ATOM 1875 N N . LYS A 1 233 ? 13.163 -14.202 -2.805 1.00 92.50 233 LYS A N 1
ATOM 1876 C CA . LYS A 1 233 ? 12.927 -15.655 -2.776 1.00 92.50 233 LYS A CA 1
ATOM 1877 C C . LYS A 1 233 ? 14.148 -16.430 -2.272 1.00 92.50 233 LYS A C 1
ATOM 1879 O O . LYS A 1 233 ? 14.018 -17.272 -1.389 1.00 92.50 233 LYS A O 1
ATOM 1884 N N . LEU A 1 234 ? 15.338 -16.121 -2.794 1.00 93.75 234 LEU A N 1
ATOM 1885 C CA . LEU A 1 234 ? 16.580 -16.762 -2.356 1.00 93.75 234 LEU A CA 1
ATOM 1886 C C . LEU A 1 234 ? 16.877 -16.473 -0.878 1.00 93.75 234 LEU A C 1
ATOM 1888 O O . LEU A 1 234 ? 17.348 -17.361 -0.176 1.00 93.75 234 LEU A O 1
ATOM 1892 N N . ALA A 1 235 ? 16.605 -15.254 -0.400 1.00 90.38 235 ALA A N 1
ATOM 1893 C CA . ALA A 1 235 ? 16.783 -14.895 1.002 1.00 90.38 235 ALA A CA 1
ATOM 1894 C C . ALA A 1 235 ? 15.883 -15.744 1.915 1.00 90.38 235 ALA A C 1
ATOM 1896 O O . ALA A 1 235 ? 16.395 -16.328 2.870 1.00 90.38 235 ALA A O 1
ATOM 1897 N N . GLN A 1 236 ? 14.600 -15.910 1.568 1.00 87.62 236 GLN A N 1
ATOM 1898 C CA . GLN A 1 236 ? 13.690 -16.813 2.283 1.00 87.62 236 GLN A CA 1
ATOM 1899 C C . GLN A 1 236 ? 14.202 -18.264 2.295 1.00 87.62 236 GLN A C 1
ATOM 1901 O O . GLN A 1 236 ? 14.266 -18.878 3.358 1.00 87.62 236 GLN A O 1
ATOM 1906 N N . GLU A 1 237 ? 14.629 -18.799 1.143 1.00 91.44 237 GLU A N 1
ATOM 1907 C CA . GLU A 1 237 ? 15.139 -20.177 1.018 1.00 91.44 237 GLU A CA 1
ATOM 1908 C C . GLU A 1 237 ? 16.374 -20.454 1.898 1.00 91.44 237 GLU A C 1
ATOM 1910 O O . GLU A 1 237 ? 16.551 -21.578 2.367 1.00 91.44 237 GLU A O 1
ATOM 1915 N N . ILE A 1 238 ? 17.211 -19.442 2.162 1.00 92.38 238 ILE A N 1
ATOM 1916 C CA . ILE A 1 238 ? 18.398 -19.554 3.032 1.00 92.38 238 ILE A CA 1
ATOM 1917 C C . ILE A 1 238 ? 18.176 -19.022 4.460 1.00 92.38 238 ILE A C 1
ATOM 1919 O O . ILE A 1 238 ? 19.148 -18.843 5.198 1.00 92.38 238 ILE A O 1
ATOM 1923 N N . GLY A 1 239 ? 16.929 -18.740 4.856 1.00 84.00 239 GLY A N 1
ATOM 1924 C CA . GLY A 1 239 ? 16.589 -18.257 6.199 1.00 84.00 239 GLY A CA 1
ATOM 1925 C C . GLY A 1 239 ? 17.116 -16.853 6.525 1.00 84.00 239 GLY A C 1
ATOM 1926 O O . GLY A 1 239 ? 17.402 -16.555 7.684 1.00 84.00 239 GLY A O 1
ATOM 1927 N N . LYS A 1 240 ? 17.287 -15.990 5.516 1.00 83.19 240 LYS A N 1
ATOM 1928 C CA . LYS A 1 240 ? 17.676 -14.583 5.682 1.00 83.19 240 LYS A CA 1
ATOM 1929 C C . LYS A 1 240 ? 16.500 -13.643 5.451 1.00 83.19 240 LYS A C 1
ATOM 1931 O O . LYS A 1 240 ? 15.737 -13.783 4.504 1.00 83.19 240 LYS A O 1
ATOM 1936 N N . ILE A 1 241 ? 16.440 -12.623 6.295 1.00 75.88 241 ILE A N 1
ATOM 1937 C CA . ILE A 1 241 ? 15.471 -11.532 6.224 1.00 75.88 241 ILE A CA 1
ATOM 1938 C C . ILE A 1 241 ? 15.952 -10.495 5.204 1.00 75.88 241 ILE A C 1
ATOM 1940 O O . ILE A 1 241 ? 17.127 -10.115 5.216 1.00 75.88 241 ILE A O 1
ATOM 1944 N N . LEU A 1 242 ? 15.056 -10.049 4.319 1.00 69.62 242 LEU A N 1
ATOM 1945 C CA . LEU A 1 242 ? 15.373 -9.115 3.237 1.00 69.62 242 LEU A CA 1
ATOM 1946 C C . LEU A 1 242 ? 14.293 -8.036 3.060 1.00 69.62 242 LEU A C 1
ATOM 1948 O O . LEU A 1 242 ? 13.671 -7.934 2.003 1.00 69.62 242 LEU A O 1
ATOM 1952 N N . PHE A 1 243 ? 14.152 -7.168 4.061 1.00 68.12 243 PHE A N 1
ATOM 1953 C CA . PHE A 1 243 ? 13.674 -5.809 3.819 1.00 68.12 243 PHE A CA 1
ATOM 1954 C C . PHE A 1 243 ? 14.849 -4.925 3.369 1.00 68.12 243 PHE A C 1
ATOM 1956 O O . PHE A 1 243 ? 15.911 -4.913 4.014 1.00 68.12 243 PHE A O 1
ATOM 1963 N N . ARG A 1 244 ? 14.689 -4.237 2.231 1.00 58.38 244 ARG A N 1
ATOM 1964 C CA . ARG A 1 244 ? 15.788 -3.579 1.507 1.00 58.38 244 ARG A CA 1
ATOM 1965 C C . ARG A 1 244 ? 15.984 -2.113 1.871 1.00 58.38 244 ARG A C 1
ATOM 1967 O O . ARG A 1 244 ? 15.003 -1.438 2.211 1.00 58.38 244 ARG A O 1
#

Organism: Striga asiatica (NCBI:txid4170)

Secondary structure (DSSP, 8-state):
----------------------------------PEEEEE--TTS-HHHHHHHHHHTT-SEEEEE-SSSSPPPPS--GGGHHHHHHHHTT--S-EEEE-HHHHHHHHHHHTTT---------TTSS--SSS-EEEEEEE-S---STHHHHHHHHHHHHHHHHHHHHHHTTSEEEEEEE--B---GGGTTSHHHHHHEETTTTEE---SSS-TTSS--HHHHHHHHHHHHHHHHHHHHTT-----

Foldseek 3Di:
DDDDDDDDDDDDDDDDDDDDDDDDDDDPPPVPPQAEAEAEPDPPDAQLVVQQVCVVVVHQAYEYEYPDQDPDDPSDDPVCVVPCVPRVVPRPHHYYYDYNVVSVVVVVCVVVVHDDDDDDDPPPVAPCPPQAAEDEAEDFPQCLQPPVSVVVVCCLVVCLVVQQVCVVVVRYDYDYHYDWDFDDPVCLPPPLQVQADDDSRGTGDQQRNNDPVDDHHNHVRRVVVVVVNVVCVVCVVVVHDDSD

Sequence (244 aa):
MSELESGQVRSSLFFFLLNVITLWEANFLCFLVNEFALIDRSADCYFTLKAWNAQRAGAAAILVADDRVEPLITMDTPEEADAQSKYVQNISIPSALIRKELGDRIKKELAKGEMVNINLDWREALPHPDERVEYEFWTTSNDECGSKCESQLNFVRDFKGAAQILEQKGYTQFTPHYITWYCPQAFIMSQQCKSQCINHGRYCAPDPEQDFSRGYDGKDVVLQNLRQACFFKLAQEIGKILFR